Protein AF-A0A3C1ISU9-F1 (afdb_monomer)

Radius of gyration: 25.36 Å; Cα contacts (8 Å, |Δi|>4): 177; chains: 1; bounding box: 68×29×82 Å

Foldseek 3Di:
DPPPVVVVVVVVVVVVVVVVCCCVPPVPVVVVVLVVLVVLLLVLLVVLLVLLQQLCCQQLVGSPHDLVSSLVSQLVFFQQCQRDPRPDPDPDRGRGVLSVVVVSLVVNVVSLVVSCVSPPQFFVVLVVLVVCCVPPLPVVVLSVVLVVCVVPDVCSGTSSNVSVSSNVSSVSSSCNSVVRVVRSPD

pLDDT: mean 89.07, std 8.81, range [53.88, 96.25]

Structure (mmCIF, N/CA/C/O backbone):
data_AF-A0A3C1ISU9-F1
#
_entry.id   AF-A0A3C1ISU9-F1
#
loop_
_atom_site.group_PDB
_atom_site.id
_atom_site.type_symbol
_atom_site.label_atom_id
_atom_site.label_alt_id
_atom_site.label_comp_id
_atom_site.label_asym_id
_atom_site.label_entity_id
_atom_site.label_seq_id
_atom_site.pdbx_PDB_ins_code
_atom_site.Cartn_x
_atom_site.Cartn_y
_atom_site.Cartn_z
_atom_site.occupancy
_atom_site.B_iso_or_equiv
_atom_site.auth_seq_id
_atom_site.auth_comp_id
_atom_site.auth_asym_id
_atom_site.auth_atom_id
_atom_site.pdbx_PDB_model_num
ATOM 1 N N . MET A 1 1 ? -49.479 2.281 54.770 1.00 53.88 1 MET A N 1
ATOM 2 C CA . MET A 1 1 ? -48.991 3.260 53.774 1.00 53.88 1 MET A CA 1
ATOM 3 C C . MET A 1 1 ? -47.492 3.080 53.651 1.00 53.88 1 MET A C 1
ATOM 5 O O . MET A 1 1 ? -46.812 3.191 54.662 1.00 53.88 1 MET A O 1
ATOM 9 N N . VAL A 1 2 ? -46.988 2.727 52.468 1.00 56.88 2 VAL A N 1
ATOM 10 C CA . VAL A 1 2 ? -45.537 2.689 52.224 1.00 56.88 2 VAL A CA 1
ATOM 11 C C . VAL A 1 2 ? -45.040 4.134 52.209 1.00 56.88 2 VAL A C 1
ATOM 13 O O . VAL A 1 2 ? -45.656 4.984 51.568 1.00 56.88 2 VAL A O 1
ATOM 16 N N . SER A 1 3 ? -43.983 4.419 52.970 1.00 73.25 3 SER A N 1
ATOM 17 C CA . SER A 1 3 ? -43.359 5.744 53.015 1.00 73.25 3 SER A CA 1
ATOM 18 C C . SER A 1 3 ? -42.928 6.158 51.608 1.00 73.25 3 SER A C 1
ATOM 20 O O . SER A 1 3 ? -42.267 5.384 50.915 1.00 73.25 3 SER A O 1
ATOM 22 N N . LEU A 1 4 ? -43.275 7.383 51.203 1.00 72.38 4 LEU A N 1
ATOM 23 C CA . LEU A 1 4 ? -42.887 7.954 49.910 1.00 72.38 4 LEU A CA 1
ATOM 24 C C . LEU A 1 4 ? -41.365 7.859 49.684 1.00 72.38 4 LEU A C 1
ATOM 26 O O . LEU A 1 4 ? -40.927 7.615 48.565 1.00 72.38 4 LEU A O 1
ATOM 30 N N . GLY A 1 5 ? -40.570 7.974 50.756 1.00 73.38 5 GLY A N 1
ATOM 31 C CA . GLY A 1 5 ? -39.109 7.856 50.709 1.00 73.38 5 GLY A CA 1
ATOM 32 C C . GLY A 1 5 ? -38.624 6.483 50.238 1.00 73.38 5 GLY A C 1
ATOM 33 O O . GLY A 1 5 ? -37.737 6.412 49.403 1.00 73.38 5 GLY A O 1
ATOM 34 N N . ILE A 1 6 ? -39.284 5.397 50.657 1.00 79.19 6 ILE A N 1
ATOM 35 C CA . ILE A 1 6 ? -38.925 4.029 50.236 1.00 79.19 6 ILE A CA 1
ATOM 36 C C . ILE A 1 6 ? -39.160 3.846 48.730 1.00 79.19 6 ILE A C 1
ATOM 38 O O . ILE A 1 6 ? -38.396 3.164 48.051 1.00 79.19 6 ILE A O 1
ATOM 42 N N . VAL A 1 7 ? -40.211 4.475 48.196 1.00 76.44 7 VAL A N 1
ATOM 43 C CA . VAL A 1 7 ? -40.518 4.438 46.761 1.00 76.44 7 VAL A CA 1
ATOM 44 C C . VAL A 1 7 ? -39.471 5.224 45.965 1.00 76.44 7 VAL A C 1
ATOM 46 O O . VAL A 1 7 ? -38.981 4.724 44.955 1.00 76.44 7 VAL A O 1
ATOM 49 N N . PHE A 1 8 ? -39.078 6.414 46.430 1.00 80.06 8 PHE A N 1
ATOM 50 C CA . PHE A 1 8 ? -38.025 7.216 45.794 1.00 80.06 8 PHE A CA 1
ATOM 51 C C . PHE A 1 8 ? -36.651 6.536 45.832 1.00 80.06 8 PHE A C 1
ATOM 53 O O . PHE A 1 8 ? -35.941 6.546 44.821 1.00 80.06 8 PHE A O 1
ATOM 60 N N . ASP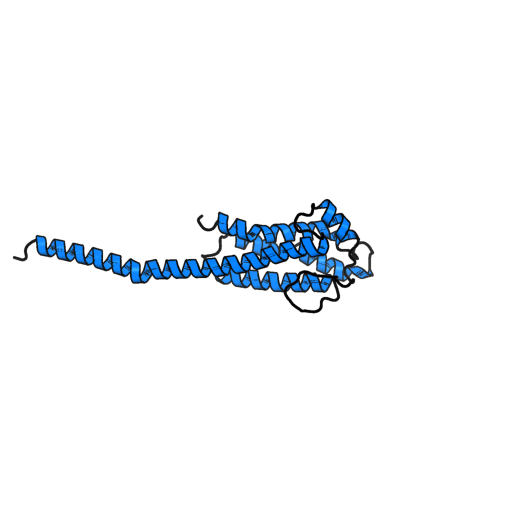 A 1 9 ? -36.298 5.896 46.946 1.00 84.00 9 ASP A N 1
ATOM 61 C CA . ASP A 1 9 ? -35.044 5.151 47.083 1.00 84.00 9 ASP A CA 1
ATOM 62 C C . ASP A 1 9 ? -35.012 3.946 46.135 1.00 84.00 9 ASP A C 1
ATOM 64 O O . ASP A 1 9 ? -34.018 3.726 45.442 1.00 84.00 9 ASP A O 1
ATOM 68 N N . ALA A 1 10 ? -36.120 3.205 46.026 1.00 85.31 10 ALA A N 1
ATOM 69 C CA . ALA A 1 10 ? -36.236 2.073 45.109 1.00 85.31 10 ALA A CA 1
ATOM 70 C C . ALA A 1 10 ? -36.127 2.498 43.633 1.00 85.31 10 ALA A C 1
ATOM 72 O O . ALA A 1 10 ? -35.422 1.852 42.854 1.00 85.31 10 ALA A O 1
ATOM 73 N N . VAL A 1 11 ? -36.773 3.605 43.245 1.00 86.25 11 VAL A N 1
ATOM 74 C CA . VAL A 1 11 ? -36.659 4.166 41.886 1.00 86.25 11 VAL A CA 1
ATOM 75 C C . VAL A 1 11 ? -35.220 4.596 41.602 1.00 86.25 11 VAL A C 1
ATOM 77 O O . VAL A 1 11 ? -34.665 4.220 40.569 1.00 86.25 11 VAL A O 1
ATOM 80 N N . SER A 1 12 ? -34.587 5.310 42.533 1.00 87.31 12 SER A N 1
ATOM 81 C CA . SER A 1 12 ? -33.202 5.777 42.391 1.00 87.31 12 SER A CA 1
ATOM 82 C C . SER A 1 12 ? -32.219 4.609 42.261 1.00 87.31 12 SER A C 1
ATOM 84 O O . SER A 1 12 ? -31.389 4.599 41.352 1.00 87.31 12 SER A O 1
ATOM 86 N N . LEU A 1 13 ? -32.361 3.574 43.095 1.00 90.94 13 LEU A N 1
ATOM 87 C CA . LEU A 1 13 ? -31.576 2.340 42.999 1.00 90.94 13 LEU A CA 1
ATOM 88 C C . LEU A 1 13 ? -31.791 1.619 41.664 1.00 90.94 13 LEU A C 1
ATOM 90 O O . LEU A 1 13 ? -30.825 1.114 41.096 1.00 90.94 13 LEU A O 1
ATOM 94 N N . SER A 1 14 ? -33.016 1.609 41.125 1.00 90.44 14 SER A N 1
ATOM 95 C CA . SER A 1 14 ? -33.294 1.004 39.814 1.00 90.44 14 SER A CA 1
ATOM 96 C C . SER A 1 14 ? -32.582 1.735 38.669 1.00 90.44 14 SER A C 1
ATOM 98 O O . SER A 1 14 ? -32.017 1.091 37.785 1.00 90.44 14 SER A O 1
ATOM 100 N N . ILE A 1 15 ? -32.528 3.072 38.719 1.00 91.62 15 ILE A N 1
ATOM 101 C CA . ILE A 1 15 ? -31.834 3.898 37.723 1.00 91.62 15 ILE A CA 1
ATOM 102 C C . ILE A 1 15 ? -30.325 3.661 37.811 1.00 91.62 15 ILE A C 1
ATOM 104 O O . ILE A 1 15 ? -29.674 3.442 36.787 1.00 91.62 15 ILE A O 1
ATOM 108 N N . ILE A 1 16 ? -29.767 3.644 39.026 1.00 91.50 16 ILE A N 1
ATOM 109 C CA . ILE A 1 16 ? -28.344 3.354 39.252 1.00 91.50 16 ILE A CA 1
ATOM 110 C C . ILE A 1 16 ? -28.006 1.950 38.739 1.00 91.50 16 ILE A C 1
ATOM 112 O O . ILE A 1 16 ? -27.055 1.794 37.975 1.00 91.50 16 ILE A O 1
ATOM 116 N N . ALA A 1 17 ? -28.810 0.939 39.080 1.00 91.62 17 ALA A N 1
ATOM 117 C CA . ALA A 1 17 ? -28.609 -0.434 38.629 1.00 91.62 17 ALA A CA 1
ATOM 118 C C . ALA A 1 17 ? -28.685 -0.555 37.099 1.00 91.62 17 ALA A C 1
ATOM 120 O O . ALA A 1 17 ? -27.806 -1.166 36.495 1.00 91.62 17 ALA A O 1
ATOM 121 N N . SER A 1 18 ? -29.671 0.082 36.457 1.00 91.00 18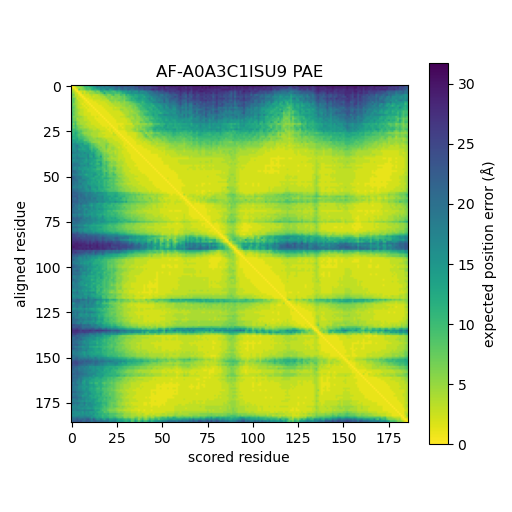 SER A N 1
ATOM 122 C CA . SER A 1 18 ? -29.789 0.124 34.993 1.00 91.00 18 SER A CA 1
ATOM 123 C C . SER A 1 18 ? -28.579 0.796 34.341 1.00 91.00 18 SER A C 1
ATOM 125 O O . SER A 1 18 ? -28.085 0.332 33.315 1.00 91.00 18 SER A O 1
ATOM 127 N N . THR A 1 19 ? -28.074 1.871 34.945 1.00 89.31 19 THR A N 1
ATOM 128 C CA . THR A 1 19 ? -26.898 2.600 34.453 1.00 89.31 19 THR A CA 1
ATOM 129 C C . THR A 1 19 ? -25.641 1.736 34.553 1.00 89.31 19 THR A C 1
ATOM 131 O O . THR A 1 19 ? -24.915 1.586 33.573 1.00 89.31 19 THR A O 1
ATOM 134 N N . VAL A 1 20 ? -25.411 1.095 35.704 1.00 89.94 20 VAL A N 1
ATOM 135 C CA . VAL A 1 20 ? -24.295 0.154 35.900 1.00 89.94 20 VAL A CA 1
ATOM 136 C C . VAL A 1 20 ? -24.395 -1.016 34.920 1.00 89.94 20 VAL A C 1
ATOM 138 O O . VAL A 1 20 ? -23.401 -1.380 34.290 1.00 89.94 20 VAL A O 1
ATOM 141 N N . PHE A 1 21 ? -25.595 -1.567 34.729 1.00 91.12 21 PHE A N 1
ATOM 142 C CA . PHE A 1 21 ? -25.824 -2.661 33.792 1.00 91.12 21 PHE A CA 1
ATOM 143 C C . PHE A 1 21 ? -25.523 -2.244 32.349 1.00 91.12 21 PHE A C 1
ATOM 145 O O . PHE A 1 21 ? -24.842 -2.983 31.641 1.00 91.12 21 PHE A O 1
ATOM 152 N N . TYR A 1 22 ? -25.935 -1.044 31.925 1.00 92.25 22 TYR A N 1
ATOM 153 C CA . TYR A 1 22 ? -25.569 -0.476 30.623 1.00 92.25 22 TYR A CA 1
ATOM 154 C C . TYR A 1 22 ? -24.046 -0.362 30.453 1.00 92.25 22 TYR A C 1
ATOM 156 O O . TYR A 1 22 ? -23.506 -0.766 29.420 1.00 92.25 22 TYR A O 1
ATOM 164 N N . PHE A 1 23 ? -23.332 0.135 31.469 1.00 90.19 23 PHE A N 1
ATOM 165 C CA . PHE A 1 23 ? -21.877 0.264 31.392 1.00 90.19 23 PHE A CA 1
ATOM 166 C C . PHE A 1 23 ? -21.181 -1.092 31.219 1.00 90.19 23 PHE A C 1
ATOM 168 O O . PHE A 1 23 ? -20.323 -1.236 30.347 1.00 90.19 23 PHE A O 1
ATOM 175 N N . ILE A 1 24 ? -21.585 -2.094 32.005 1.00 87.88 24 ILE A N 1
ATOM 176 C CA . ILE A 1 24 ? -20.982 -3.434 31.993 1.00 87.88 24 ILE A CA 1
ATOM 177 C C . ILE A 1 24 ? -21.333 -4.204 30.718 1.00 87.88 24 ILE A C 1
ATOM 179 O O . ILE A 1 24 ? -20.464 -4.845 30.132 1.00 87.88 24 ILE A O 1
ATOM 183 N N . THR A 1 25 ? -22.593 -4.158 30.285 1.00 84.62 25 THR A N 1
ATOM 184 C CA . THR A 1 25 ? -23.074 -5.018 29.191 1.00 84.62 25 THR A CA 1
ATOM 185 C C . THR A 1 25 ? -22.928 -4.394 27.811 1.00 84.62 25 THR A C 1
ATOM 187 O O . THR A 1 25 ? -22.797 -5.124 26.831 1.00 84.62 25 THR A O 1
ATOM 190 N N . ILE A 1 26 ? -22.927 -3.062 27.712 1.00 87.31 26 ILE A N 1
ATOM 191 C CA . ILE A 1 26 ? -22.935 -2.360 26.425 1.00 87.31 26 ILE A CA 1
ATOM 192 C C . ILE A 1 26 ? -21.690 -1.491 26.268 1.00 87.31 26 ILE A C 1
ATOM 194 O O . ILE A 1 26 ? -20.956 -1.666 25.296 1.00 87.31 26 ILE A O 1
ATOM 198 N N . TYR A 1 27 ? -21.432 -0.565 27.193 1.00 86.88 27 TYR A N 1
ATOM 199 C CA . TYR A 1 27 ? -20.397 0.455 26.995 1.00 86.88 27 TYR A CA 1
ATOM 200 C C . TYR A 1 27 ? -18.972 -0.121 26.990 1.00 86.88 27 TYR A C 1
ATOM 202 O O . TYR A 1 27 ? -18.264 0.023 25.992 1.00 86.88 27 TYR A O 1
ATOM 210 N N . PHE A 1 28 ? -18.547 -0.804 28.062 1.00 83.00 28 PHE A N 1
ATOM 211 C CA . PHE A 1 28 ? -17.181 -1.337 28.152 1.00 83.00 28 PHE A CA 1
ATOM 212 C C . PHE A 1 28 ? -16.865 -2.369 27.059 1.00 83.00 28 PHE A C 1
ATOM 214 O O . PHE A 1 28 ? -15.800 -2.253 26.446 1.00 83.00 28 PHE A O 1
ATOM 221 N N . PRO A 1 29 ? -17.757 -3.328 26.731 1.00 85.12 29 PRO A N 1
ATOM 222 C CA . PRO A 1 29 ? -17.507 -4.264 25.638 1.00 85.12 29 PRO A CA 1
ATOM 223 C C . PRO A 1 29 ? -17.364 -3.569 24.280 1.00 85.12 29 PRO A C 1
ATOM 225 O O . PRO A 1 29 ? -16.449 -3.898 23.526 1.00 85.12 29 PRO A O 1
ATOM 228 N N . LYS A 1 30 ? -18.211 -2.572 23.976 1.00 85.50 30 LYS A N 1
ATOM 229 C CA . LYS A 1 30 ? -18.098 -1.787 22.734 1.00 85.50 30 LYS A CA 1
ATOM 230 C C . LYS A 1 30 ? -16.788 -1.006 22.675 1.00 85.50 30 LYS A C 1
ATOM 232 O O . LYS A 1 30 ? -16.121 -1.024 21.644 1.00 85.50 30 LYS A O 1
ATOM 237 N N . GLN A 1 31 ? -16.394 -0.366 23.775 1.00 85.19 31 GLN A N 1
ATOM 238 C CA . GLN A 1 31 ? -15.142 0.385 23.845 1.00 85.19 31 GLN A CA 1
ATOM 239 C C . GLN A 1 31 ? -13.920 -0.530 23.672 1.00 85.19 31 GLN A C 1
ATOM 241 O O . GLN A 1 31 ? -12.994 -0.199 22.934 1.00 85.19 31 GLN A O 1
ATOM 246 N N . HIS A 1 32 ? -13.926 -1.701 24.313 1.00 86.19 32 HIS A N 1
ATOM 247 C CA . HIS A 1 32 ? -12.857 -2.687 24.178 1.00 86.19 32 HIS A CA 1
ATOM 248 C C . HIS A 1 32 ? -12.770 -3.244 22.751 1.00 86.19 32 HIS A C 1
ATOM 250 O O . HIS A 1 32 ? -11.675 -3.328 22.196 1.00 86.19 32 HIS A O 1
ATOM 256 N N . LYS A 1 33 ? -13.915 -3.580 22.139 1.00 87.38 33 LYS A N 1
ATOM 257 C CA . LYS A 1 33 ? -13.990 -4.016 20.739 1.00 87.38 33 LYS A CA 1
ATOM 258 C C . LYS A 1 33 ? -13.382 -2.960 19.812 1.00 87.38 33 LYS A C 1
ATOM 260 O O . LYS A 1 33 ? -12.448 -3.284 19.087 1.00 87.38 33 LYS A O 1
ATOM 265 N N . ARG A 1 34 ? -13.828 -1.702 19.911 1.00 87.06 34 ARG A N 1
ATOM 266 C CA . ARG A 1 34 ? -13.312 -0.594 19.091 1.00 87.06 34 ARG A CA 1
ATOM 267 C C . ARG A 1 34 ? -11.796 -0.441 19.233 1.00 87.06 34 ARG A C 1
ATOM 269 O O . ARG A 1 34 ? -11.094 -0.352 18.238 1.00 87.06 34 ARG A O 1
ATOM 276 N N . LYS A 1 35 ? -11.270 -0.502 20.460 1.00 88.44 35 LYS A N 1
ATOM 277 C CA . LYS A 1 35 ? -9.823 -0.405 20.706 1.00 88.44 35 LYS A CA 1
ATOM 278 C C . LYS A 1 35 ? -9.028 -1.537 20.044 1.00 88.44 35 LYS A C 1
ATOM 280 O O . LYS A 1 35 ? -7.931 -1.295 19.547 1.00 88.44 35 LYS A O 1
ATOM 285 N N . ILE A 1 36 ? -9.552 -2.764 20.048 1.00 90.62 36 ILE A N 1
ATOM 286 C CA . ILE A 1 36 ? -8.918 -3.893 19.352 1.00 90.62 36 ILE A CA 1
ATOM 287 C C . ILE A 1 36 ? -8.939 -3.672 17.838 1.00 90.62 36 ILE A C 1
ATOM 289 O O . ILE A 1 36 ? -7.917 -3.853 17.180 1.00 90.62 36 ILE A O 1
ATOM 293 N N . GLU A 1 37 ? -10.084 -3.276 17.285 1.00 92.62 37 GLU A N 1
ATOM 294 C CA . GLU A 1 37 ? -10.222 -3.016 15.849 1.00 92.62 37 GLU A CA 1
ATOM 295 C C . GLU A 1 37 ? -9.261 -1.912 15.399 1.00 92.62 37 GLU A C 1
ATOM 297 O O . GLU A 1 37 ? -8.501 -2.111 14.455 1.00 92.62 37 GLU A O 1
ATOM 302 N N . GLU A 1 38 ? -9.184 -0.810 16.150 1.00 91.94 38 GLU A N 1
ATOM 303 C CA . GLU A 1 38 ? -8.234 0.277 15.906 1.00 91.94 38 GLU A CA 1
ATOM 304 C C . GLU A 1 38 ? -6.776 -0.207 15.893 1.00 91.94 38 GLU A C 1
ATOM 306 O O . GLU A 1 38 ? -5.987 0.239 15.059 1.00 91.94 38 GLU A O 1
ATOM 311 N N . GLN A 1 39 ? -6.395 -1.128 16.785 1.00 92.88 39 GLN A N 1
ATOM 312 C CA . GLN A 1 39 ? -5.044 -1.699 16.797 1.00 92.88 39 GLN A CA 1
ATOM 313 C C . GLN A 1 39 ? -4.749 -2.510 15.532 1.00 92.88 39 GLN A C 1
ATOM 315 O O . GLN A 1 39 ? -3.665 -2.372 14.959 1.00 92.88 39 GLN A O 1
ATOM 320 N N . TYR A 1 40 ? -5.690 -3.342 15.081 1.00 94.44 40 TYR A N 1
ATOM 321 C CA . TYR A 1 40 ? -5.514 -4.123 13.857 1.00 94.44 40 TYR A CA 1
ATOM 322 C C . TYR A 1 40 ? -5.489 -3.241 12.610 1.00 94.44 40 TYR A C 1
ATOM 324 O O . TYR A 1 40 ? -4.601 -3.417 11.778 1.00 94.44 40 TYR A O 1
ATOM 332 N N . ILE A 1 41 ? -6.404 -2.274 12.501 1.00 95.12 41 ILE A N 1
ATOM 333 C CA . ILE A 1 41 ? -6.445 -1.335 11.375 1.00 95.12 41 ILE A CA 1
ATOM 334 C C . ILE A 1 41 ? -5.122 -0.574 11.283 1.00 95.12 41 ILE A C 1
ATOM 336 O O . ILE A 1 41 ? -4.474 -0.605 10.238 1.00 95.12 41 ILE A O 1
ATOM 340 N N . ARG A 1 42 ? -4.656 0.023 12.389 1.00 94.88 42 ARG A N 1
ATOM 341 C CA . ARG A 1 42 ? -3.367 0.734 12.429 1.00 94.88 42 ARG A CA 1
ATOM 342 C C . ARG A 1 42 ? -2.209 -0.156 12.001 1.00 94.88 42 ARG A C 1
ATOM 344 O O . ARG A 1 42 ? -1.368 0.282 11.226 1.00 94.88 42 ARG A O 1
ATOM 351 N N . ARG A 1 43 ? -2.172 -1.408 12.462 1.00 94.94 43 ARG A N 1
ATOM 352 C CA . ARG A 1 43 ? -1.109 -2.350 12.097 1.00 94.94 43 ARG A CA 1
ATOM 353 C C . ARG A 1 43 ? -1.080 -2.636 10.596 1.00 94.94 43 ARG A C 1
ATOM 355 O O . ARG A 1 43 ? 0.006 -2.735 10.032 1.00 94.94 43 ARG A O 1
ATOM 362 N N . TRP A 1 44 ? -2.240 -2.781 9.957 1.00 95.88 44 TRP A N 1
ATOM 363 C CA . TRP A 1 44 ? -2.318 -3.004 8.513 1.00 95.88 44 TRP A CA 1
ATOM 364 C C . TRP A 1 44 ? -2.000 -1.743 7.710 1.00 95.88 44 TRP A C 1
ATOM 366 O O . TRP A 1 44 ? -1.254 -1.832 6.741 1.00 95.88 44 TRP A O 1
ATOM 376 N N . LEU A 1 45 ? -2.451 -0.567 8.155 1.00 96.25 45 LEU A N 1
ATOM 377 C CA . LEU A 1 45 ? -2.063 0.712 7.548 1.00 96.25 45 LEU A CA 1
ATOM 378 C C . LEU A 1 45 ? -0.549 0.943 7.634 1.00 96.25 45 LEU A C 1
ATOM 380 O O . LEU A 1 45 ? 0.056 1.387 6.668 1.00 96.25 45 LEU A O 1
ATOM 384 N N . GLN A 1 46 ? 0.083 0.560 8.745 1.00 95.38 46 GLN A N 1
ATOM 385 C CA . GLN A 1 46 ? 1.542 0.583 8.882 1.00 95.38 46 GLN A CA 1
ATOM 386 C C . GLN A 1 46 ? 2.243 -0.388 7.921 1.00 95.38 46 GLN A C 1
ATOM 388 O O . GLN A 1 46 ? 3.354 -0.110 7.489 1.00 95.38 46 GLN A O 1
ATOM 393 N N . GLN A 1 47 ? 1.636 -1.532 7.569 1.00 94.19 47 GLN A N 1
ATOM 394 C CA . GLN A 1 47 ? 2.216 -2.388 6.522 1.00 94.19 47 GLN A CA 1
ATOM 395 C C . GLN A 1 47 ? 2.173 -1.700 5.152 1.00 94.19 47 GLN A C 1
ATOM 397 O O . GLN A 1 47 ? 3.148 -1.780 4.412 1.00 94.19 47 GLN A O 1
ATOM 402 N N . LEU A 1 48 ? 1.085 -0.989 4.843 1.00 95.06 48 LEU A N 1
ATOM 403 C CA . LEU A 1 48 ? 0.964 -0.210 3.608 1.00 95.06 48 LEU A CA 1
ATOM 404 C C . LEU A 1 48 ? 1.976 0.948 3.564 1.00 95.06 48 LEU A C 1
ATOM 406 O O . LEU A 1 48 ? 2.650 1.133 2.556 1.00 95.06 48 LEU A O 1
ATOM 410 N N . GLU A 1 49 ? 2.162 1.664 4.674 1.00 96.25 49 GLU A N 1
ATOM 411 C CA . GLU A 1 49 ? 3.206 2.689 4.815 1.00 96.25 49 GLU A CA 1
ATOM 412 C C . GLU A 1 49 ? 4.609 2.120 4.556 1.00 96.25 49 GLU A C 1
ATOM 414 O O . GLU A 1 49 ? 5.393 2.701 3.807 1.00 96.25 49 GLU A O 1
ATOM 419 N N . ILE A 1 50 ? 4.918 0.951 5.129 1.00 93.75 50 ILE A N 1
ATOM 420 C CA . ILE A 1 50 ? 6.191 0.256 4.903 1.00 93.75 50 ILE A CA 1
ATOM 421 C C . ILE A 1 50 ? 6.394 -0.063 3.414 1.00 93.75 50 ILE A C 1
ATOM 423 O O . ILE A 1 50 ? 7.505 0.094 2.915 1.00 93.7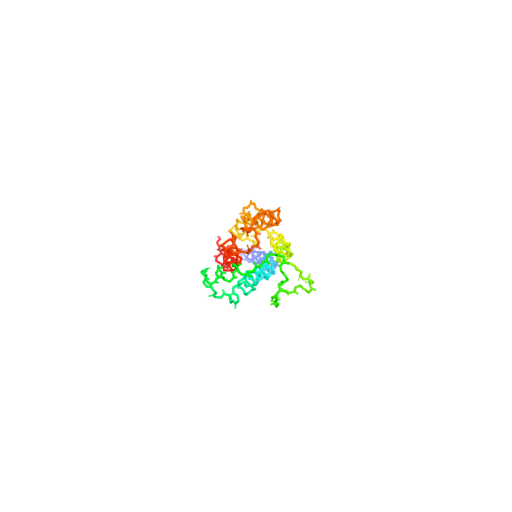5 50 ILE A O 1
ATOM 427 N N . TYR A 1 51 ? 5.347 -0.458 2.686 1.00 92.12 51 TYR A N 1
ATOM 428 C CA . TYR A 1 51 ? 5.454 -0.707 1.244 1.00 92.12 51 TYR A CA 1
ATOM 429 C C . TYR A 1 51 ? 5.749 0.570 0.460 1.00 92.12 51 TYR A C 1
ATOM 431 O O . TYR A 1 51 ? 6.593 0.549 -0.435 1.00 92.12 51 TYR A O 1
ATOM 439 N N . GLY A 1 52 ? 5.128 1.693 0.828 1.00 93.94 52 GLY A N 1
ATOM 440 C CA . GLY A 1 52 ? 5.482 2.994 0.262 1.00 93.94 52 GLY A CA 1
ATOM 441 C C . GLY A 1 52 ? 6.957 3.339 0.498 1.00 93.94 52 GLY A C 1
ATOM 442 O O . GLY A 1 52 ? 7.672 3.691 -0.442 1.00 93.94 52 GLY A O 1
ATOM 443 N N . ASN A 1 53 ? 7.451 3.125 1.721 1.00 94.88 53 ASN A N 1
ATOM 444 C CA . ASN A 1 53 ? 8.864 3.322 2.049 1.00 94.88 53 ASN A CA 1
ATOM 445 C C . ASN A 1 53 ? 9.790 2.443 1.195 1.00 94.88 53 ASN A C 1
ATOM 447 O O . ASN A 1 53 ? 10.793 2.942 0.687 1.00 94.88 53 ASN A O 1
ATOM 451 N N . TRP A 1 54 ? 9.451 1.168 0.986 1.00 92.44 54 TRP A N 1
ATOM 452 C CA . TRP A 1 54 ? 10.248 0.268 0.147 1.00 92.44 54 TRP A CA 1
ATOM 453 C C . TRP A 1 54 ? 10.289 0.700 -1.311 1.00 92.44 54 TRP A C 1
ATOM 455 O O . TRP A 1 54 ? 11.360 0.671 -1.899 1.00 92.44 54 TRP A O 1
ATOM 465 N N . ILE A 1 55 ? 9.189 1.191 -1.892 1.00 93.81 55 ILE A N 1
ATOM 466 C CA . ILE A 1 55 ? 9.224 1.734 -3.261 1.00 93.81 55 ILE A CA 1
ATOM 467 C C . ILE A 1 55 ? 10.270 2.859 -3.355 1.00 93.81 55 ILE A C 1
ATOM 469 O O . ILE A 1 55 ? 11.078 2.890 -4.287 1.00 93.81 55 ILE A O 1
ATOM 473 N N . LEU A 1 56 ? 10.278 3.784 -2.388 1.00 94.56 56 LEU A N 1
ATOM 474 C CA . LEU A 1 56 ? 11.215 4.915 -2.364 1.00 94.56 56 LEU A CA 1
ATOM 475 C C . LEU A 1 56 ? 12.657 4.484 -2.076 1.00 94.56 56 LEU A C 1
ATOM 477 O O . LEU A 1 56 ? 13.591 5.012 -2.686 1.00 94.56 56 LEU A O 1
ATOM 481 N N . GLU A 1 57 ? 12.860 3.519 -1.186 1.00 92.81 57 GLU A N 1
ATOM 482 C CA . G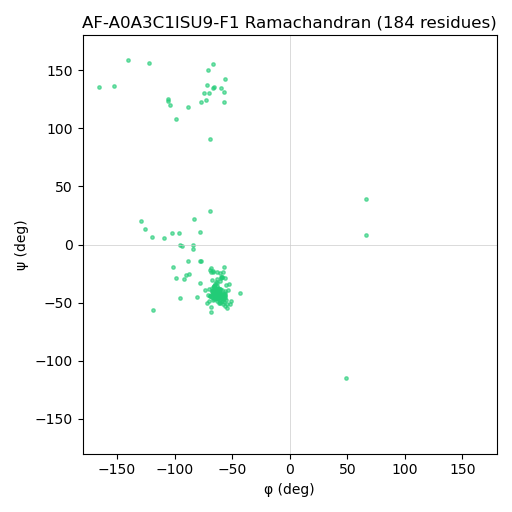LU A 1 57 ? 14.178 2.984 -0.859 1.00 92.81 57 GLU A CA 1
ATOM 483 C C . GLU A 1 57 ? 14.744 2.120 -1.993 1.00 92.81 57 GLU A C 1
ATOM 485 O O . GLU A 1 57 ? 15.848 2.381 -2.458 1.00 92.81 57 GLU A O 1
ATOM 490 N N . ASP A 1 58 ? 13.989 1.162 -2.517 1.00 91.88 58 ASP A N 1
ATOM 491 C CA . ASP A 1 58 ? 14.465 0.208 -3.522 1.00 91.88 58 ASP A CA 1
ATOM 492 C C . ASP A 1 58 ? 14.768 0.899 -4.865 1.00 91.88 58 ASP A C 1
ATOM 494 O O . ASP A 1 58 ? 15.749 0.579 -5.539 1.00 91.88 58 ASP A O 1
ATOM 498 N N . ILE A 1 59 ? 13.954 1.888 -5.260 1.00 92.62 59 ILE A N 1
ATOM 499 C CA . ILE A 1 59 ? 14.100 2.599 -6.543 1.00 92.62 59 ILE A CA 1
ATOM 500 C C . ILE A 1 59 ? 14.906 3.896 -6.366 1.00 92.62 59 ILE A C 1
ATOM 502 O O . ILE A 1 59 ? 15.813 4.202 -7.147 1.00 92.62 59 ILE A O 1
ATOM 506 N N . GLY A 1 60 ? 14.590 4.686 -5.337 1.00 90.56 60 GLY A N 1
ATOM 507 C CA . GLY A 1 60 ? 15.215 5.983 -5.051 1.00 90.56 60 GLY A CA 1
ATOM 508 C C . GLY A 1 60 ? 16.478 5.900 -4.180 1.00 90.56 60 GLY A C 1
ATOM 509 O O . GLY A 1 60 ? 17.275 6.849 -4.123 1.00 90.56 60 GLY A O 1
ATOM 510 N N . GLY A 1 61 ? 16.741 4.762 -3.537 1.00 89.00 61 GLY A N 1
ATOM 511 C CA . GLY A 1 61 ? 17.839 4.529 -2.586 1.00 89.00 61 GLY A CA 1
ATOM 512 C C . GLY A 1 61 ? 17.745 5.317 -1.283 1.00 89.00 61 GLY A C 1
ATOM 513 O O . GLY A 1 61 ? 18.745 5.389 -0.575 1.00 89.00 61 GLY A O 1
ATOM 514 N N . ASN A 1 62 ? 16.634 6.011 -1.034 1.00 88.94 62 ASN A N 1
ATOM 515 C CA . ASN A 1 62 ? 16.336 6.709 0.215 1.00 88.94 62 ASN A CA 1
ATOM 516 C C . ASN A 1 62 ? 14.838 7.060 0.233 1.00 88.94 62 ASN A C 1
ATOM 518 O O . ASN A 1 62 ? 14.331 7.572 -0.767 1.00 88.94 62 ASN A O 1
ATOM 522 N N . VAL A 1 63 ? 14.172 6.843 1.367 1.00 89.44 63 VAL A N 1
ATOM 523 C CA . VAL A 1 63 ? 12.776 7.236 1.607 1.00 89.44 63 VAL A CA 1
ATOM 524 C C . VAL A 1 63 ? 12.563 8.741 1.391 1.00 89.44 63 VAL A C 1
ATOM 526 O O . VAL A 1 63 ? 11.632 9.140 0.702 1.00 89.44 63 VAL A O 1
ATOM 529 N N . ASP A 1 64 ? 13.491 9.586 1.842 1.00 91.44 64 ASP A N 1
ATOM 530 C CA . ASP A 1 64 ? 13.403 11.051 1.733 1.00 91.44 64 ASP A CA 1
ATOM 531 C C . ASP A 1 64 ? 13.871 11.590 0.366 1.00 91.44 64 ASP A C 1
ATOM 533 O O . ASP A 1 64 ? 14.308 12.739 0.229 1.00 91.44 64 ASP A O 1
ATOM 537 N N . CYS A 1 65 ? 13.874 10.759 -0.680 1.00 89.88 65 CYS A N 1
ATOM 538 C CA . CYS A 1 65 ? 14.314 11.204 -1.996 1.00 89.88 65 CYS A CA 1
ATOM 539 C C . CYS A 1 65 ? 13.301 12.157 -2.655 1.00 89.88 65 CYS A C 1
ATOM 541 O O . CYS A 1 65 ? 12.089 11.934 -2.671 1.00 89.88 65 CYS A O 1
ATOM 543 N N . SER A 1 66 ? 13.817 13.225 -3.272 1.00 93.81 66 SER A N 1
ATOM 544 C CA . SER A 1 66 ? 13.000 14.093 -4.119 1.00 93.81 66 SER A CA 1
ATOM 545 C C . SER A 1 66 ? 12.531 13.347 -5.369 1.00 93.81 66 SER A C 1
ATOM 547 O O . SER A 1 66 ? 13.205 12.431 -5.852 1.00 93.81 66 SER A O 1
ATOM 549 N N . LEU A 1 67 ? 11.412 13.793 -5.946 1.00 93.69 67 LEU A N 1
ATOM 550 C CA . LEU A 1 67 ? 10.885 13.236 -7.192 1.00 93.69 67 LEU A CA 1
ATOM 551 C C . LEU A 1 67 ? 11.935 13.228 -8.316 1.00 93.69 67 LEU A C 1
ATOM 553 O O . LEU A 1 67 ? 12.022 12.257 -9.062 1.00 93.69 67 LEU A O 1
ATOM 557 N N . ASP A 1 68 ? 12.763 14.268 -8.431 1.00 93.69 68 ASP A N 1
ATOM 558 C CA . ASP A 1 68 ? 13.804 14.336 -9.466 1.00 93.69 68 ASP A CA 1
ATOM 559 C C . ASP A 1 68 ? 14.901 13.290 -9.255 1.00 93.69 68 ASP A C 1
ATOM 561 O O . ASP A 1 68 ? 15.331 12.639 -10.209 1.00 93.69 68 ASP A O 1
ATOM 565 N N . LYS A 1 69 ? 15.313 13.064 -8.001 1.00 93.25 69 LYS A N 1
ATOM 566 C CA . LYS A 1 69 ? 16.289 12.022 -7.658 1.00 93.25 69 LYS A CA 1
ATOM 567 C C . LYS A 1 69 ? 15.716 10.628 -7.910 1.00 93.25 69 LYS A C 1
ATOM 569 O O . LYS A 1 69 ? 16.412 9.768 -8.453 1.00 93.25 69 LYS A O 1
ATOM 574 N N . PHE A 1 70 ? 14.449 10.421 -7.556 1.00 95.38 70 PHE A N 1
ATOM 575 C CA . PHE A 1 70 ? 13.725 9.184 -7.826 1.00 95.38 70 PHE A CA 1
ATOM 576 C C . PHE A 1 70 ? 13.648 8.909 -9.334 1.00 95.38 70 PHE A C 1
ATOM 578 O O . PHE A 1 70 ? 14.071 7.849 -9.796 1.00 95.38 70 PHE A O 1
ATOM 585 N N . LYS A 1 71 ? 13.215 9.904 -10.124 1.00 94.06 71 LYS A N 1
ATOM 586 C CA . LYS A 1 71 ? 13.185 9.846 -11.594 1.00 94.06 71 LYS A CA 1
ATOM 587 C C . LYS A 1 71 ? 14.555 9.494 -12.164 1.00 94.06 71 LYS A C 1
ATOM 589 O O . LYS A 1 71 ? 14.667 8.533 -12.921 1.00 94.06 71 LYS A O 1
ATOM 594 N N . GLN A 1 72 ? 15.602 10.208 -11.757 1.00 94.25 72 GLN A N 1
ATOM 595 C CA . GLN A 1 72 ? 16.955 9.985 -12.261 1.00 94.25 72 GLN A CA 1
ATOM 596 C C . GLN A 1 72 ? 17.429 8.542 -12.043 1.00 94.25 72 GLN A C 1
ATOM 598 O O . GLN A 1 72 ? 17.984 7.939 -12.960 1.00 94.25 72 GLN A O 1
ATOM 603 N N . LYS A 1 73 ? 17.200 7.972 -10.855 1.00 92.62 73 LYS A N 1
ATOM 604 C CA . LYS A 1 73 ? 17.575 6.580 -10.578 1.00 92.62 73 LYS A CA 1
ATOM 605 C C . LYS A 1 73 ? 16.718 5.580 -11.341 1.00 92.62 73 LYS A C 1
ATOM 607 O O . LYS A 1 73 ? 17.260 4.664 -11.953 1.00 92.62 73 LYS A O 1
ATOM 612 N N . SER A 1 74 ? 15.406 5.795 -11.365 1.00 93.25 74 SER A N 1
ATOM 613 C CA . SER A 1 74 ? 14.455 4.907 -12.037 1.00 93.25 74 SER A CA 1
ATOM 614 C C . SER A 1 74 ? 14.710 4.753 -13.543 1.00 93.25 74 SER A C 1
ATOM 616 O O . SER A 1 74 ? 14.432 3.698 -14.112 1.00 93.25 74 SER A O 1
ATOM 618 N N . CYS A 1 75 ? 15.298 5.763 -14.196 1.00 92.62 75 CYS A N 1
ATOM 619 C CA . CYS A 1 75 ? 15.691 5.691 -15.605 1.00 92.62 75 CYS A CA 1
ATOM 620 C C . CYS A 1 75 ? 16.762 4.628 -15.891 1.00 92.62 75 CYS A C 1
ATOM 622 O O . CYS A 1 75 ? 16.842 4.158 -17.022 1.00 92.62 75 CYS A O 1
ATOM 624 N N . ASN A 1 76 ? 17.560 4.245 -14.891 1.00 90.75 76 ASN A N 1
ATOM 625 C CA . ASN A 1 76 ? 18.642 3.267 -15.034 1.00 90.75 76 ASN A CA 1
ATOM 626 C C . ASN A 1 76 ? 18.223 1.844 -14.639 1.00 90.75 76 ASN A C 1
ATOM 628 O O . ASN A 1 76 ? 19.042 0.929 -14.696 1.00 90.75 76 ASN A O 1
ATOM 632 N N . ILE A 1 77 ? 16.972 1.655 -14.216 1.00 93.94 77 ILE A N 1
ATOM 633 C CA . ILE A 1 77 ? 16.460 0.366 -13.762 1.00 93.94 77 ILE A CA 1
ATOM 634 C C . ILE A 1 77 ? 15.686 -0.283 -14.903 1.00 93.94 77 ILE A C 1
ATOM 636 O O . ILE A 1 77 ? 14.590 0.162 -15.245 1.00 93.94 77 ILE A O 1
ATOM 640 N N . ASP A 1 78 ? 16.259 -1.335 -15.484 1.00 95.31 78 ASP A N 1
ATOM 641 C CA . ASP A 1 78 ? 15.580 -2.163 -16.478 1.00 95.31 78 ASP A CA 1
ATOM 642 C C . ASP A 1 78 ? 14.547 -3.068 -15.792 1.00 95.31 78 ASP A C 1
ATOM 644 O O . ASP A 1 78 ? 14.860 -3.754 -14.820 1.00 95.31 78 ASP A O 1
ATOM 648 N N . LEU A 1 79 ? 13.317 -3.096 -16.298 1.00 95.19 79 LEU A N 1
ATOM 649 C CA . LEU A 1 79 ? 12.200 -3.803 -15.673 1.00 95.19 79 LEU A CA 1
ATOM 650 C C . LEU A 1 79 ? 12.355 -5.332 -15.655 1.00 95.19 79 LEU A C 1
ATOM 652 O O . LEU A 1 79 ? 11.768 -5.988 -14.795 1.00 95.19 79 LEU A O 1
ATOM 656 N N . LYS A 1 80 ? 13.155 -5.908 -16.562 1.00 95.44 80 LYS A N 1
ATOM 657 C CA . LYS A 1 80 ? 13.521 -7.335 -16.551 1.00 95.44 80 LYS A CA 1
ATOM 658 C C . LYS A 1 80 ? 14.835 -7.611 -15.823 1.00 95.44 80 LYS A C 1
ATOM 660 O O . LYS A 1 80 ? 15.243 -8.766 -15.735 1.00 95.44 80 LYS A O 1
ATOM 665 N N . SER A 1 81 ? 15.514 -6.582 -15.317 1.00 94.12 81 SER A N 1
ATOM 666 C CA . SER A 1 81 ? 16.662 -6.801 -14.443 1.00 94.12 81 SER A CA 1
ATOM 667 C C . SER A 1 81 ? 16.216 -7.320 -13.083 1.00 94.12 81 SER A C 1
ATOM 669 O O . SER A 1 81 ? 15.128 -6.997 -12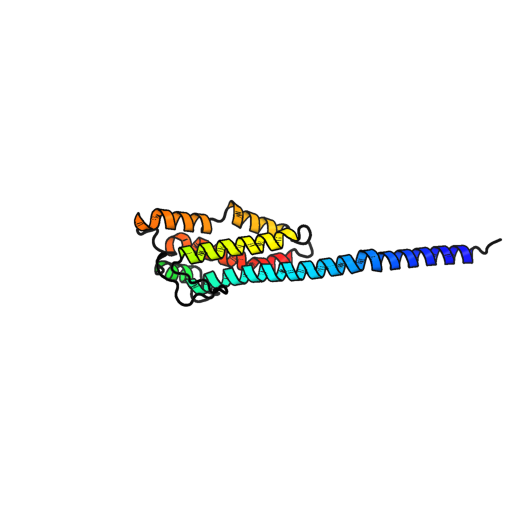.598 1.00 94.12 81 SER A O 1
ATOM 671 N N . LYS A 1 82 ? 17.094 -8.103 -12.458 1.00 91.44 82 LYS A N 1
ATOM 672 C CA . LYS A 1 82 ? 16.896 -8.581 -11.099 1.00 91.44 82 LYS A CA 1
ATOM 673 C C . LYS A 1 82 ? 17.107 -7.435 -10.104 1.00 91.44 82 LYS A C 1
ATOM 675 O O . LYS A 1 82 ? 18.196 -6.851 -10.107 1.00 91.44 82 LYS A O 1
ATOM 680 N N . PRO A 1 83 ? 16.127 -7.129 -9.238 1.00 86.75 83 PRO A N 1
ATOM 681 C CA . PRO A 1 83 ? 16.314 -6.163 -8.163 1.00 86.75 83 PRO A CA 1
ATOM 682 C C . PRO A 1 83 ? 17.446 -6.609 -7.225 1.00 86.75 83 PRO A C 1
ATOM 684 O O . PRO A 1 83 ? 17.519 -7.777 -6.838 1.00 86.75 83 PRO A O 1
ATOM 687 N N . GLN A 1 84 ? 18.348 -5.698 -6.858 1.00 78.44 84 GLN A N 1
ATOM 688 C CA . GLN A 1 84 ? 19.442 -5.986 -5.924 1.00 78.44 84 GLN A CA 1
ATOM 689 C C . GLN A 1 84 ? 19.148 -5.355 -4.567 1.00 78.44 84 GLN A C 1
ATOM 691 O O . GLN A 1 84 ? 18.943 -4.149 -4.494 1.00 78.44 84 GLN A O 1
ATOM 696 N N . GLY A 1 85 ? 19.177 -6.162 -3.502 1.00 71.19 85 GLY A N 1
ATOM 697 C CA . GLY A 1 85 ? 19.043 -5.660 -2.131 1.00 71.19 85 GLY A CA 1
ATOM 698 C C . GLY A 1 85 ? 17.671 -5.065 -1.812 1.00 71.19 85 GLY A C 1
ATOM 699 O O . GLY A 1 85 ? 17.618 -4.051 -1.133 1.00 71.19 85 GLY A O 1
ATOM 700 N N . ILE A 1 86 ? 16.593 -5.679 -2.313 1.00 76.81 86 ILE A N 1
ATOM 701 C CA . ILE A 1 86 ? 15.220 -5.234 -2.043 1.00 76.81 86 ILE A CA 1
ATOM 702 C C . ILE A 1 86 ? 14.844 -5.393 -0.571 1.00 76.81 86 ILE A C 1
ATOM 704 O O . ILE A 1 86 ? 15.067 -6.449 0.026 1.00 76.81 86 ILE A O 1
ATOM 708 N N . SER A 1 87 ? 14.204 -4.368 -0.017 1.00 64.69 87 SER A N 1
ATOM 709 C CA . SER A 1 87 ? 13.763 -4.316 1.380 1.00 64.69 87 SER A CA 1
ATOM 710 C C . SER A 1 87 ? 12.480 -5.122 1.665 1.00 64.69 87 SER A C 1
ATOM 712 O O . SER A 1 87 ? 11.923 -5.021 2.758 1.00 64.69 87 SER A O 1
ATOM 714 N N . MET A 1 88 ? 11.998 -5.956 0.732 1.00 65.75 88 MET A N 1
ATOM 715 C CA . MET A 1 88 ? 10.756 -6.714 0.919 1.00 65.75 88 MET A CA 1
ATOM 716 C C . MET A 1 88 ? 10.852 -7.784 2.019 1.00 65.75 88 MET A C 1
ATOM 718 O O . MET A 1 88 ? 11.779 -8.588 2.081 1.00 65.75 88 MET A O 1
ATOM 722 N N . ARG A 1 89 ? 9.819 -7.829 2.870 1.00 56.31 89 ARG A N 1
ATOM 723 C CA . ARG A 1 89 ? 9.678 -8.775 3.996 1.00 56.31 89 ARG A CA 1
ATOM 724 C C . ARG A 1 89 ? 9.439 -10.222 3.565 1.00 56.31 89 ARG A C 1
ATOM 726 O O . ARG A 1 89 ? 9.669 -11.142 4.350 1.00 56.31 89 ARG A O 1
ATOM 733 N N . GLU A 1 90 ? 8.948 -10.434 2.355 1.00 56.53 90 GLU A N 1
ATOM 734 C CA . GLU A 1 90 ? 8.696 -11.768 1.833 1.00 56.53 90 GLU A CA 1
ATOM 735 C C . GLU A 1 90 ? 9.947 -12.297 1.159 1.00 56.53 90 GLU A C 1
ATOM 737 O O . GLU A 1 90 ? 10.425 -11.752 0.171 1.00 56.53 90 GLU A O 1
ATOM 742 N N . LEU A 1 91 ? 10.462 -13.401 1.692 1.00 60.31 91 LEU A N 1
ATOM 743 C CA . LEU A 1 91 ? 11.608 -14.145 1.169 1.00 60.31 91 LEU A CA 1
ATOM 744 C C . LEU A 1 91 ? 11.292 -14.852 -0.165 1.00 60.31 91 LEU A C 1
ATOM 746 O O . LEU A 1 91 ? 11.843 -15.915 -0.449 1.00 60.31 91 LEU A O 1
ATOM 750 N N . THR A 1 92 ? 10.380 -14.307 -0.966 1.00 69.06 92 THR A N 1
ATOM 751 C CA . THR A 1 92 ? 10.112 -14.794 -2.312 1.00 69.06 92 THR A CA 1
ATOM 752 C C . THR A 1 92 ? 11.239 -14.285 -3.205 1.00 69.06 92 THR A C 1
ATOM 754 O O . THR A 1 92 ? 11.475 -13.076 -3.253 1.00 69.06 92 THR A O 1
ATOM 757 N N . PRO A 1 93 ? 11.977 -15.167 -3.897 1.00 76.94 93 PRO A N 1
ATOM 758 C CA . PRO A 1 93 ? 12.959 -14.728 -4.874 1.00 76.94 93 PRO A CA 1
ATOM 759 C C . PRO A 1 93 ? 12.266 -13.865 -5.931 1.00 76.94 93 PRO A C 1
ATOM 761 O O . PRO A 1 93 ? 11.309 -14.316 -6.552 1.00 76.94 93 PRO A O 1
ATOM 764 N N . ILE A 1 94 ? 12.740 -12.632 -6.101 1.00 87.81 94 ILE A N 1
ATOM 765 C CA . ILE A 1 94 ? 12.262 -11.718 -7.139 1.00 87.81 94 ILE A CA 1
ATOM 766 C C . ILE A 1 94 ? 13.316 -11.682 -8.236 1.00 87.81 94 ILE A C 1
ATOM 768 O O . ILE A 1 94 ? 14.469 -11.319 -7.980 1.00 87.81 94 ILE A O 1
ATOM 772 N N . ASP A 1 95 ? 12.929 -12.070 -9.446 1.00 89.56 95 ASP A N 1
ATOM 773 C CA . ASP A 1 95 ? 13.830 -12.134 -10.594 1.00 89.56 95 ASP A CA 1
ATOM 774 C C . ASP A 1 95 ? 13.659 -10.942 -11.539 1.00 89.56 95 ASP A C 1
ATOM 776 O O . ASP A 1 95 ? 14.587 -10.625 -12.285 1.00 89.56 95 ASP A O 1
ATOM 780 N N . THR A 1 96 ? 12.529 -10.227 -11.467 1.00 94.19 96 THR A N 1
ATOM 781 C CA . THR A 1 96 ? 12.278 -9.011 -12.259 1.00 94.19 96 THR A CA 1
ATOM 782 C C . THR A 1 96 ? 11.555 -7.922 -11.467 1.00 94.19 96 THR A C 1
ATOM 784 O O . THR A 1 96 ? 10.852 -8.191 -10.495 1.00 94.19 96 THR A O 1
ATOM 787 N N . TRP A 1 97 ? 11.653 -6.668 -11.911 1.00 94.12 97 TRP A N 1
ATOM 788 C CA . TRP A 1 97 ? 10.852 -5.583 -11.331 1.00 94.12 97 TRP A CA 1
ATOM 789 C C . TRP A 1 97 ? 9.357 -5.712 -11.645 1.00 94.12 97 TRP A C 1
ATOM 791 O O . TRP A 1 97 ? 8.537 -5.160 -10.920 1.00 94.12 97 TRP A O 1
ATOM 801 N N . PHE A 1 98 ? 8.968 -6.459 -12.681 1.00 95.06 98 PHE A N 1
ATOM 802 C CA . PHE A 1 98 ? 7.557 -6.799 -12.883 1.00 95.06 98 PHE A CA 1
ATOM 803 C C . PHE A 1 98 ? 7.027 -7.680 -11.749 1.00 95.06 98 PHE A C 1
ATOM 805 O O . PHE A 1 98 ? 5.991 -7.360 -11.174 1.00 95.06 98 PHE A O 1
ATOM 812 N N . GLU A 1 99 ? 7.778 -8.713 -11.362 1.00 92.94 99 GLU A N 1
ATOM 813 C CA . GLU A 1 99 ? 7.443 -9.556 -10.206 1.00 92.94 99 GLU A CA 1
ATOM 814 C C . GLU A 1 99 ? 7.461 -8.771 -8.891 1.00 92.94 99 GLU A C 1
ATOM 816 O O . GLU A 1 99 ? 6.631 -9.014 -8.019 1.00 92.94 99 GLU A O 1
ATOM 821 N N . TYR A 1 100 ? 8.374 -7.802 -8.756 1.00 92.88 100 TYR A N 1
ATOM 822 C CA . TYR A 1 100 ? 8.371 -6.863 -7.631 1.00 92.88 100 TYR A CA 1
ATOM 823 C C . TYR A 1 100 ? 7.017 -6.156 -7.506 1.00 92.88 100 TYR A C 1
ATOM 825 O O . TYR A 1 100 ? 6.382 -6.212 -6.455 1.00 92.88 100 TYR A O 1
ATOM 833 N N . PHE A 1 101 ? 6.547 -5.526 -8.584 1.00 93.25 101 PHE A N 1
ATOM 834 C CA . PHE A 1 101 ? 5.280 -4.803 -8.557 1.00 93.25 101 PHE A CA 1
ATOM 835 C C . PHE A 1 101 ? 4.079 -5.740 -8.381 1.00 93.25 101 PHE A C 1
ATOM 837 O O . PHE A 1 101 ? 3.185 -5.419 -7.606 1.00 93.25 101 PHE A O 1
ATOM 844 N N . ASP A 1 102 ? 4.066 -6.912 -9.021 1.00 92.12 102 ASP A N 1
ATOM 845 C CA . ASP A 1 102 ? 2.975 -7.881 -8.858 1.00 92.12 102 ASP A CA 1
ATOM 846 C C . ASP A 1 102 ? 2.836 -8.370 -7.410 1.00 92.12 102 ASP A C 1
ATOM 848 O O . ASP A 1 102 ? 1.720 -8.409 -6.882 1.00 92.12 102 ASP A O 1
ATOM 852 N N . ASN A 1 103 ? 3.954 -8.678 -6.742 1.00 90.44 103 ASN A N 1
ATOM 853 C CA . ASN A 1 103 ? 3.944 -9.030 -5.321 1.00 90.44 103 ASN A CA 1
ATOM 854 C C . ASN A 1 103 ? 3.454 -7.860 -4.464 1.00 90.44 103 ASN A C 1
ATOM 856 O O . ASN A 1 103 ? 2.576 -8.043 -3.621 1.00 90.44 103 ASN A O 1
ATOM 860 N N . LEU A 1 104 ? 3.956 -6.648 -4.715 1.00 91.19 104 LEU A N 1
ATOM 861 C CA . LEU A 1 104 ? 3.528 -5.455 -3.987 1.00 91.19 104 LEU A CA 1
ATOM 862 C C . LEU A 1 104 ? 2.010 -5.245 -4.096 1.00 91.19 104 LEU A C 1
ATOM 864 O O . LEU A 1 104 ? 1.334 -5.131 -3.074 1.00 91.19 104 LEU A O 1
ATOM 868 N N . PHE A 1 105 ? 1.452 -5.288 -5.310 1.00 91.88 105 PHE A N 1
ATOM 869 C CA . PHE A 1 105 ? 0.013 -5.118 -5.533 1.00 91.88 105 PHE A CA 1
ATOM 870 C C . PHE A 1 105 ? -0.826 -6.237 -4.914 1.00 91.88 105 PHE A C 1
ATOM 872 O O . PHE A 1 105 ? -1.958 -5.997 -4.487 1.00 91.88 105 PHE A O 1
ATOM 879 N N . HIS A 1 106 ? -0.309 -7.468 -4.888 1.00 91.12 106 HIS A N 1
ATOM 880 C CA . HIS A 1 106 ? -1.001 -8.595 -4.273 1.00 91.12 106 HIS A CA 1
ATOM 881 C C . HIS A 1 106 ? -1.218 -8.357 -2.776 1.00 91.12 106 HIS A C 1
ATOM 883 O O . HIS A 1 106 ? -2.344 -8.453 -2.282 1.00 91.12 106 HIS A O 1
ATOM 889 N N . TRP A 1 107 ? -0.159 -7.992 -2.061 1.00 90.19 107 TRP A N 1
ATOM 890 C CA . TRP A 1 107 ? -0.230 -7.799 -0.618 1.00 90.19 107 TRP A CA 1
ATOM 891 C C . TRP A 1 107 ? -0.868 -6.488 -0.205 1.00 90.19 107 TRP A C 1
ATOM 893 O O . TRP A 1 107 ? -1.582 -6.457 0.797 1.00 90.19 107 TRP A O 1
ATOM 903 N N . GLU A 1 108 ? -0.688 -5.437 -1.002 1.00 92.50 108 GLU A N 1
ATOM 904 C CA . GLU A 1 108 ? -1.462 -4.209 -0.864 1.00 92.50 108 GLU A CA 1
ATOM 905 C C . GLU A 1 108 ? -2.965 -4.531 -0.856 1.00 92.50 108 GLU A C 1
ATOM 907 O O . GLU A 1 108 ? -3.662 -4.196 0.105 1.00 92.50 108 GLU A O 1
ATOM 912 N N . SER A 1 109 ? -3.443 -5.305 -1.842 1.00 92.69 109 SER A N 1
ATOM 913 C CA . SER A 1 109 ? -4.842 -5.750 -1.901 1.00 92.69 109 SER A CA 1
ATOM 914 C C . SER A 1 109 ? -5.251 -6.542 -0.657 1.00 92.69 109 SER A C 1
ATOM 916 O O . SER A 1 109 ? -6.318 -6.290 -0.096 1.00 92.69 109 SER A O 1
ATOM 918 N N . ILE A 1 110 ? -4.404 -7.462 -0.182 1.00 92.69 110 ILE A N 1
ATOM 919 C CA . ILE A 1 110 ? -4.683 -8.251 1.027 1.00 92.69 110 ILE A CA 1
ATOM 920 C C . ILE A 1 110 ? -4.853 -7.343 2.246 1.00 92.69 110 ILE A C 1
ATOM 922 O O . ILE A 1 110 ? -5.829 -7.492 2.983 1.00 92.69 110 ILE A O 1
ATOM 926 N N . TYR A 1 111 ? -3.938 -6.403 2.490 1.00 94.12 111 TYR A N 1
ATOM 927 C CA . TYR A 1 111 ? -4.033 -5.524 3.658 1.00 94.12 111 TYR A CA 1
ATOM 928 C C . TYR A 1 111 ? -5.232 -4.588 3.576 1.00 94.12 111 TYR A C 1
ATOM 930 O O . TYR A 1 111 ? -5.943 -4.431 4.571 1.00 94.12 111 TYR A O 1
ATOM 938 N N . MET A 1 112 ? -5.517 -4.040 2.394 1.00 94.75 112 MET A N 1
ATOM 939 C CA . MET A 1 112 ? -6.724 -3.250 2.164 1.00 94.75 112 MET A CA 1
ATOM 940 C C . MET A 1 112 ? -7.985 -4.064 2.476 1.00 94.75 112 MET A C 1
ATOM 942 O O . MET A 1 112 ? -8.863 -3.591 3.194 1.00 94.75 112 MET A O 1
ATOM 946 N N . GLU A 1 113 ? -8.071 -5.312 2.012 1.00 94.44 113 GLU A N 1
ATOM 947 C CA . GLU A 1 113 ? -9.191 -6.206 2.319 1.00 94.44 113 GLU A CA 1
ATOM 948 C C . GLU A 1 113 ? -9.313 -6.512 3.815 1.00 94.44 113 GLU A C 1
ATOM 950 O O . GLU A 1 113 ? -10.428 -6.572 4.334 1.00 94.44 113 GLU A O 1
ATOM 955 N N . GLN A 1 114 ? -8.200 -6.691 4.536 1.00 94.62 114 GLN A N 1
ATOM 956 C CA . GLN A 1 114 ? -8.249 -6.885 5.989 1.00 94.62 114 GLN A CA 1
ATOM 957 C C . GLN A 1 114 ? -8.759 -5.644 6.722 1.00 94.62 114 GLN A C 1
ATOM 959 O O . GLN A 1 114 ? -9.469 -5.788 7.714 1.00 94.62 114 GLN A O 1
ATOM 964 N N . ILE A 1 115 ? -8.424 -4.444 6.247 1.00 95.00 115 ILE A N 1
ATOM 965 C CA . ILE A 1 115 ? -8.892 -3.186 6.839 1.00 95.00 115 ILE A CA 1
ATOM 966 C C . ILE A 1 115 ? -10.389 -3.001 6.579 1.00 95.00 115 ILE A C 1
ATOM 968 O O . ILE A 1 115 ? -11.141 -2.770 7.520 1.00 95.00 115 ILE A O 1
ATOM 972 N N . VAL A 1 116 ? -10.846 -3.182 5.335 1.00 93.50 116 VAL A N 1
ATOM 973 C CA . VAL A 1 116 ? -12.256 -2.975 4.943 1.00 93.50 116 VAL A CA 1
ATOM 974 C C . VAL A 1 116 ? -13.226 -3.862 5.736 1.00 93.50 116 VAL A C 1
ATOM 976 O O . VAL A 1 116 ? -14.360 -3.460 5.986 1.00 93.50 116 VAL A O 1
ATOM 979 N N . LYS A 1 117 ? -12.788 -5.036 6.213 1.00 92.62 117 LYS A N 1
ATOM 980 C CA . LYS A 1 117 ? -13.599 -5.914 7.083 1.00 92.62 117 LYS A CA 1
ATOM 981 C C . LYS A 1 117 ? -14.065 -5.247 8.378 1.00 92.62 117 LYS A C 1
ATOM 983 O O . LYS A 1 117 ? -15.052 -5.703 8.952 1.00 92.62 117 LYS A O 1
ATOM 988 N N . TYR A 1 118 ? -13.374 -4.207 8.842 1.00 89.94 118 TYR A N 1
ATOM 989 C CA . TYR A 1 118 ? -13.734 -3.485 10.060 1.00 89.94 118 TYR A CA 1
ATOM 990 C C . TYR A 1 118 ? -14.802 -2.399 9.847 1.00 89.94 118 TYR A C 1
ATOM 992 O O . TYR A 1 118 ? -15.222 -1.791 10.828 1.00 89.94 118 TYR A O 1
ATOM 1000 N N . GLY A 1 119 ? -15.286 -2.197 8.613 1.00 85.62 119 GLY A N 1
ATOM 1001 C CA . GLY A 1 119 ? -16.490 -1.416 8.304 1.00 85.62 119 GLY A CA 1
ATOM 1002 C C . GLY A 1 119 ? -16.525 -0.047 8.984 1.00 85.62 119 GLY A C 1
ATOM 1003 O O . GLY A 1 119 ? -15.667 0.788 8.722 1.00 85.62 119 GLY A O 1
ATOM 1004 N N . ASP A 1 120 ? -17.492 0.143 9.886 1.00 84.00 120 ASP A N 1
ATOM 1005 C CA . ASP A 1 120 ? -17.756 1.394 10.617 1.00 84.00 120 ASP A CA 1
ATOM 1006 C C . ASP A 1 120 ? -16.560 1.920 11.435 1.00 84.00 120 ASP A C 1
ATOM 1008 O O . ASP A 1 120 ? -16.527 3.091 11.802 1.00 84.00 120 ASP A O 1
ATOM 1012 N N . SER A 1 121 ? -15.580 1.066 11.743 1.00 87.38 121 SER A N 1
ATOM 1013 C CA . SER A 1 121 ? -14.358 1.458 12.458 1.00 87.38 121 SER A CA 1
ATOM 1014 C C . SER A 1 121 ? -13.285 2.044 11.527 1.00 87.38 121 SER A C 1
ATOM 1016 O O . SER A 1 121 ? -12.231 2.466 12.003 1.00 87.38 121 SER A O 1
ATOM 1018 N N . VAL A 1 122 ? -13.524 2.068 10.211 1.00 91.44 122 VAL A N 1
ATOM 1019 C CA . VAL A 1 122 ? -12.620 2.639 9.205 1.00 91.44 122 VAL A CA 1
ATOM 1020 C C . VAL A 1 122 ? -13.187 3.970 8.697 1.00 91.44 122 VAL A C 1
ATOM 1022 O O . VAL A 1 122 ? -14.295 3.985 8.161 1.00 91.44 122 VAL A O 1
ATOM 1025 N N . PRO A 1 123 ? -12.434 5.080 8.795 1.00 92.75 123 PRO A N 1
ATOM 1026 C CA . PRO A 1 123 ? -12.836 6.358 8.221 1.00 92.75 123 PRO A CA 1
ATOM 1027 C C . PRO A 1 123 ? -13.113 6.268 6.719 1.00 92.75 123 PRO A C 1
ATOM 1029 O O . PRO A 1 123 ? -12.398 5.587 5.975 1.00 92.75 123 PRO A O 1
ATOM 1032 N N . SER A 1 124 ? -14.127 6.998 6.259 1.00 91.94 124 SER A N 1
ATOM 1033 C CA . SER A 1 124 ? -14.571 6.974 4.861 1.00 91.94 124 SER A CA 1
ATOM 1034 C C . SER A 1 124 ? -13.477 7.409 3.879 1.00 91.94 124 SER A C 1
ATOM 1036 O O . SER A 1 124 ? -13.376 6.887 2.773 1.00 91.94 124 SER A O 1
ATOM 1038 N N . GLU A 1 125 ? -12.596 8.301 4.315 1.00 93.50 125 GLU A N 1
ATO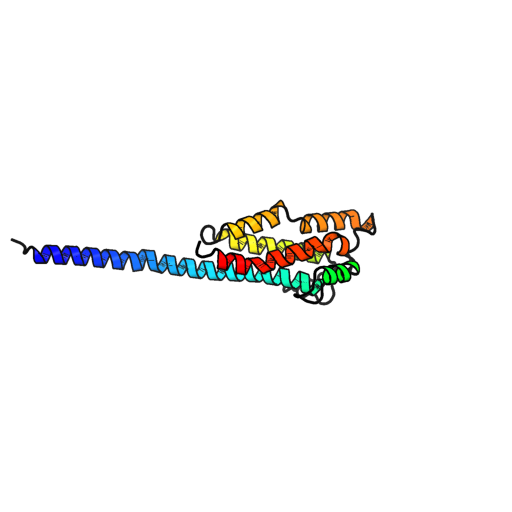M 1039 C CA . GLU A 1 125 ? -11.469 8.852 3.576 1.00 93.50 125 GLU A CA 1
ATOM 1040 C C . GLU A 1 125 ? -10.455 7.763 3.212 1.00 93.50 125 GLU A C 1
ATOM 1042 O O . GLU A 1 125 ? -9.950 7.738 2.092 1.00 93.50 125 GLU A O 1
ATOM 1047 N N . ILE A 1 126 ? -10.217 6.811 4.121 1.00 94.00 126 ILE A N 1
ATOM 1048 C CA . ILE A 1 126 ? -9.360 5.647 3.856 1.00 94.00 126 ILE A CA 1
ATOM 1049 C C . ILE A 1 126 ? -9.996 4.760 2.783 1.00 94.00 126 ILE A C 1
ATOM 1051 O O . ILE A 1 126 ? -9.309 4.295 1.875 1.00 94.00 126 ILE A O 1
ATOM 1055 N N . LEU A 1 127 ? -11.314 4.554 2.852 1.00 92.56 127 LEU A N 1
ATOM 1056 C CA . LEU A 1 127 ? -12.041 3.758 1.861 1.00 92.56 127 LEU A CA 1
ATOM 1057 C C . LEU A 1 127 ? -12.010 4.417 0.475 1.00 92.56 127 LEU A C 1
ATOM 1059 O O . LEU A 1 127 ? -11.868 3.722 -0.528 1.00 92.56 127 LEU A O 1
ATOM 1063 N N . VAL A 1 128 ? -12.087 5.749 0.414 1.00 91.69 128 VAL A N 1
ATOM 1064 C CA . VAL A 1 128 ? -11.959 6.510 -0.837 1.00 91.69 128 VAL A CA 1
ATOM 1065 C C . VAL A 1 128 ? -10.571 6.336 -1.453 1.00 91.69 128 VAL A C 1
ATOM 1067 O O . VAL A 1 128 ? -10.481 6.093 -2.657 1.00 91.69 128 VAL A O 1
ATOM 1070 N N . GLU A 1 129 ? -9.494 6.416 -0.666 1.00 91.81 129 GLU A N 1
ATOM 1071 C CA . GLU A 1 129 ? -8.144 6.126 -1.175 1.00 91.81 129 GLU A CA 1
ATOM 1072 C C . GLU A 1 129 ? -8.031 4.682 -1.674 1.00 91.81 129 GLU A C 1
ATOM 1074 O O . GLU A 1 129 ? -7.494 4.432 -2.752 1.00 91.81 129 GLU A O 1
ATOM 1079 N N . PHE A 1 130 ? -8.629 3.726 -0.965 1.00 93.25 130 PHE A N 1
ATOM 1080 C CA . PHE A 1 130 ? -8.617 2.334 -1.403 1.00 93.25 130 PHE A CA 1
ATOM 1081 C C . PHE A 1 130 ? -9.360 2.099 -2.718 1.00 93.25 130 PHE A C 1
ATOM 1083 O O . PHE A 1 130 ? -8.908 1.307 -3.546 1.00 93.25 130 PHE A O 1
ATOM 1090 N N . GLU A 1 131 ? -10.473 2.790 -2.947 1.00 89.00 131 GLU A N 1
ATOM 1091 C CA . GLU A 1 131 ? -11.164 2.739 -4.236 1.00 89.00 131 GLU A CA 1
ATOM 1092 C C . GLU A 1 131 ? -10.324 3.358 -5.358 1.00 89.00 131 GLU A C 1
ATOM 1094 O O . GLU A 1 131 ? -10.300 2.817 -6.466 1.00 89.00 131 GLU A O 1
ATOM 1099 N N . LYS A 1 132 ? -9.561 4.425 -5.080 1.00 87.62 132 LYS A N 1
ATOM 1100 C CA . LYS A 1 132 ? -8.606 4.975 -6.055 1.00 87.62 132 LYS A CA 1
ATOM 1101 C C . LYS A 1 132 ? -7.544 3.947 -6.430 1.00 87.62 132 LYS A C 1
ATOM 1103 O O . LYS A 1 132 ? -7.293 3.780 -7.619 1.00 87.62 132 LYS A O 1
ATOM 1108 N N . TYR A 1 133 ? -6.997 3.207 -5.467 1.00 88.12 133 TYR A N 1
ATOM 1109 C CA . TYR A 1 133 ? -6.015 2.154 -5.751 1.00 88.12 133 TYR A CA 1
ATOM 1110 C C . TYR A 1 133 ? -6.621 0.957 -6.508 1.00 88.12 133 TYR A C 1
ATOM 1112 O O . TYR A 1 133 ? -5.965 0.306 -7.314 1.00 88.12 133 TYR A O 1
ATOM 1120 N N . LYS A 1 134 ? -7.906 0.646 -6.311 1.00 82.62 134 LYS A N 1
ATOM 1121 C CA . LYS A 1 134 ? -8.551 -0.469 -7.027 1.00 82.62 134 LYS A CA 1
ATOM 1122 C C . LYS A 1 134 ? -8.976 -0.116 -8.449 1.00 82.62 134 LYS A C 1
ATOM 1124 O O . LYS A 1 134 ? -8.793 -0.925 -9.357 1.00 82.62 134 LYS A O 1
ATOM 1129 N N . GLN A 1 135 ? -9.592 1.049 -8.635 1.00 66.25 135 GLN A N 1
ATOM 1130 C CA . GLN A 1 135 ? -10.241 1.426 -9.896 1.00 66.25 135 GLN A CA 1
ATOM 1131 C C . GLN A 1 135 ? -9.368 2.321 -10.778 1.00 66.25 135 GLN A C 1
ATOM 1133 O O . GLN A 1 135 ? -9.491 2.287 -12.002 1.00 66.25 135 GLN A O 1
ATOM 1138 N N . PHE A 1 136 ? -8.491 3.118 -10.167 1.00 63.28 136 PHE A N 1
ATOM 1139 C CA . PHE A 1 136 ? -7.728 4.174 -10.831 1.00 63.28 136 PHE A CA 1
ATOM 1140 C C . PHE A 1 136 ? -6.229 4.096 -10.541 1.00 63.28 136 PHE A C 1
ATOM 1142 O O . PHE A 1 136 ? -5.532 5.099 -10.721 1.00 63.28 136 PHE A O 1
ATOM 1149 N N . ASP A 1 137 ? -5.717 2.937 -10.111 1.00 74.00 137 ASP A N 1
ATOM 1150 C CA . ASP A 1 137 ? -4.281 2.780 -9.916 1.00 74.00 137 ASP A CA 1
ATOM 1151 C C . ASP A 1 137 ? -3.552 2.778 -11.260 1.00 74.00 137 ASP A C 1
ATOM 1153 O O . ASP A 1 137 ? -3.342 1.767 -11.942 1.00 74.00 137 ASP A O 1
ATOM 1157 N N . ASN A 1 138 ? -3.165 3.993 -11.629 1.00 85.94 138 ASN A N 1
ATOM 1158 C CA . ASN A 1 138 ? -2.389 4.294 -12.808 1.00 85.94 138 ASN A CA 1
ATOM 1159 C C . ASN A 1 138 ? -1.044 3.558 -12.781 1.00 85.94 138 ASN A C 1
ATOM 1161 O O . ASN A 1 138 ? -0.531 3.246 -13.855 1.00 85.94 138 ASN A O 1
ATOM 1165 N N . LEU A 1 139 ? -0.480 3.251 -11.603 1.00 93.62 139 LEU A N 1
ATOM 1166 C CA . LEU A 1 139 ? 0.777 2.518 -11.496 1.00 93.62 139 LEU A C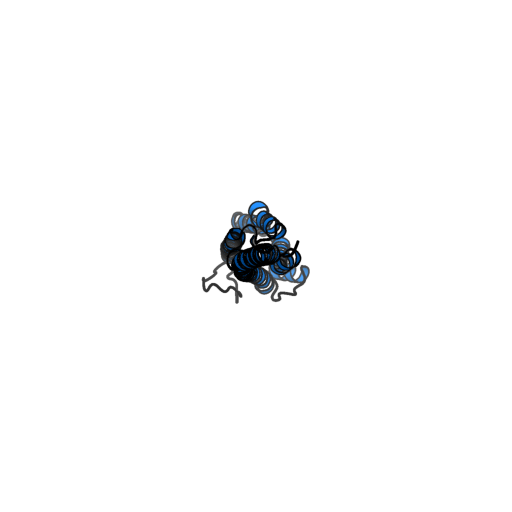A 1
ATOM 1167 C C . LEU A 1 139 ? 0.598 1.074 -11.960 1.00 93.62 139 LEU A C 1
ATOM 1169 O O . LEU A 1 139 ? 1.304 0.658 -12.877 1.00 93.62 139 LEU A O 1
ATOM 1173 N N . LYS A 1 140 ? -0.364 0.324 -11.412 1.00 92.69 140 LYS A N 1
ATOM 1174 C CA . LYS A 1 140 ? -0.634 -1.058 -11.839 1.00 92.69 140 LYS A CA 1
ATOM 1175 C C . LYS A 1 140 ? -0.952 -1.160 -13.331 1.00 92.69 140 LYS A C 1
ATOM 1177 O O . LYS A 1 140 ? -0.403 -2.013 -14.032 1.00 92.69 140 LYS A O 1
ATOM 1182 N N . ILE A 1 141 ? -1.767 -0.241 -13.857 1.00 92.81 141 ILE A N 1
ATOM 1183 C CA . ILE A 1 141 ? -2.065 -0.165 -15.299 1.00 92.81 141 ILE A CA 1
ATOM 1184 C C . ILE A 1 141 ? -0.794 0.114 -16.113 1.00 92.81 141 ILE A C 1
ATOM 1186 O O . ILE A 1 141 ? -0.567 -0.521 -17.153 1.00 92.81 141 ILE A O 1
ATOM 1190 N N . ALA A 1 142 ? 0.044 1.049 -15.660 1.00 94.19 142 ALA A N 1
ATOM 1191 C CA . ALA A 1 142 ? 1.302 1.366 -16.319 1.00 94.19 142 ALA A CA 1
ATOM 1192 C C . ALA A 1 142 ? 2.249 0.163 -16.304 1.00 94.19 142 ALA A C 1
ATOM 1194 O O . ALA A 1 142 ? 2.727 -0.222 -17.365 1.00 94.19 142 ALA A O 1
ATOM 1195 N N . VAL A 1 143 ? 2.450 -0.498 -15.164 1.00 95.25 143 VAL A N 1
ATOM 1196 C CA . VAL A 1 143 ? 3.309 -1.686 -15.041 1.00 95.25 143 VAL A CA 1
ATOM 1197 C C . VAL A 1 143 ? 2.875 -2.783 -16.019 1.00 95.25 143 VAL A C 1
ATOM 1199 O O . VAL A 1 143 ? 3.704 -3.280 -16.785 1.00 95.25 143 VAL A O 1
ATOM 1202 N N . TYR A 1 144 ? 1.578 -3.103 -16.096 1.00 94.31 144 TYR A N 1
ATOM 1203 C CA . TYR A 1 144 ? 1.080 -4.094 -17.059 1.00 94.31 144 TYR A CA 1
ATOM 1204 C C . TYR A 1 144 ? 1.238 -3.662 -18.514 1.00 94.31 144 TYR A C 1
ATOM 1206 O O . TYR A 1 144 ? 1.571 -4.478 -19.380 1.00 94.31 144 TYR A O 1
ATOM 1214 N N . THR A 1 145 ? 1.043 -2.375 -18.798 1.00 95.00 145 THR A N 1
ATOM 1215 C CA . THR A 1 145 ? 1.293 -1.819 -20.131 1.00 95.00 145 THR A CA 1
ATOM 1216 C C . THR A 1 145 ? 2.769 -1.964 -20.497 1.00 95.00 145 THR A C 1
ATOM 1218 O O . THR A 1 145 ? 3.091 -2.449 -21.581 1.00 95.00 145 THR A O 1
ATOM 1221 N N . TYR A 1 146 ? 3.676 -1.621 -19.587 1.00 96.00 146 TYR A N 1
ATOM 1222 C CA . TYR A 1 146 ? 5.112 -1.711 -19.813 1.00 96.00 146 TYR A CA 1
ATOM 1223 C C . TYR A 1 146 ? 5.544 -3.162 -20.018 1.00 96.00 146 TYR A C 1
ATOM 1225 O O . TYR A 1 146 ? 6.257 -3.432 -20.978 1.00 96.00 146 TYR A O 1
ATOM 1233 N N . ASN A 1 147 ? 5.025 -4.112 -19.234 1.00 96.06 147 ASN A N 1
ATOM 1234 C CA . ASN A 1 147 ? 5.289 -5.539 -19.438 1.00 96.06 147 ASN A CA 1
ATOM 1235 C C . ASN A 1 147 ? 4.867 -5.995 -20.849 1.00 96.06 147 ASN A C 1
ATOM 1237 O O . ASN A 1 147 ? 5.645 -6.592 -21.594 1.00 96.06 147 ASN A O 1
ATOM 1241 N N . ARG A 1 148 ? 3.658 -5.612 -21.282 1.00 95.94 148 ARG A N 1
ATOM 1242 C CA . ARG A 1 148 ? 3.117 -5.969 -22.605 1.00 95.94 148 ARG A CA 1
ATOM 1243 C C . ARG A 1 148 ? 3.923 -5.400 -23.779 1.00 95.94 148 ARG A C 1
ATOM 1245 O O . ARG A 1 148 ? 3.951 -6.011 -24.853 1.00 95.94 148 ARG A O 1
ATOM 1252 N N . TYR A 1 149 ? 4.514 -4.218 -23.618 1.00 95.81 149 TYR A N 1
ATOM 1253 C CA . TYR A 1 149 ? 5.2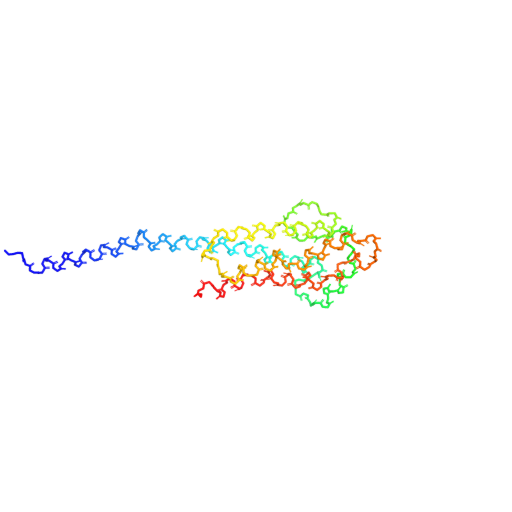21 -3.504 -24.688 1.00 95.81 149 TYR A CA 1
ATOM 1254 C C . TYR A 1 149 ? 6.745 -3.463 -24.515 1.00 95.81 149 TYR A C 1
ATOM 1256 O O . TYR A 1 149 ? 7.420 -2.869 -25.355 1.00 95.81 149 TYR A O 1
ATOM 1264 N N . TYR A 1 150 ? 7.288 -4.149 -23.508 1.00 95.38 150 TYR A N 1
ATOM 1265 C CA . TYR A 1 150 ? 8.710 -4.142 -23.156 1.00 95.38 150 TYR A CA 1
ATOM 1266 C C . TYR A 1 150 ? 9.632 -4.430 -24.358 1.00 95.38 150 TYR A C 1
ATOM 1268 O O . TYR A 1 150 ? 10.567 -3.680 -24.637 1.00 95.38 150 TYR A O 1
ATOM 1276 N N . GLU A 1 151 ? 9.337 -5.484 -25.128 1.00 93.44 151 GLU A N 1
ATOM 1277 C CA . GLU A 1 151 ? 10.145 -5.873 -26.300 1.00 93.44 151 GLU A CA 1
ATOM 1278 C C . GLU A 1 151 ? 9.905 -4.988 -27.531 1.00 93.44 151 GLU A C 1
ATOM 1280 O O . GLU A 1 151 ? 10.659 -5.034 -28.500 1.00 93.44 151 GLU A O 1
ATOM 1285 N N . LYS A 1 152 ? 8.836 -4.187 -27.523 1.00 92.44 152 LYS A N 1
ATOM 1286 C CA . LYS A 1 152 ? 8.365 -3.458 -28.707 1.00 92.44 152 LYS A CA 1
ATOM 1287 C C . LYS A 1 152 ? 8.956 -2.058 -28.815 1.00 92.44 152 LYS A C 1
ATOM 1289 O O . LYS A 1 152 ? 9.084 -1.550 -29.924 1.00 92.44 152 LYS A O 1
ATOM 1294 N N . ASN A 1 153 ? 9.276 -1.414 -27.694 1.00 90.19 153 ASN A N 1
ATOM 1295 C CA . ASN A 1 153 ? 9.831 -0.062 -27.693 1.00 90.19 153 ASN A CA 1
ATOM 1296 C C . ASN A 1 153 ? 10.707 0.167 -26.453 1.00 90.19 153 ASN A C 1
ATOM 1298 O O . ASN A 1 153 ? 10.322 -0.179 -25.338 1.00 90.19 153 ASN A O 1
ATOM 1302 N N . ILE A 1 154 ? 11.868 0.797 -26.657 1.00 88.44 154 ILE A N 1
ATOM 1303 C CA . ILE A 1 154 ? 12.828 1.142 -25.601 1.00 88.44 154 ILE A CA 1
ATOM 1304 C C . ILE A 1 154 ? 12.216 1.995 -24.480 1.00 88.44 154 ILE A C 1
ATOM 1306 O O . ILE A 1 154 ? 12.629 1.872 -23.332 1.00 88.44 154 ILE A O 1
ATOM 1310 N N . LEU A 1 155 ? 11.191 2.797 -24.788 1.00 88.25 155 LEU A N 1
ATOM 1311 C CA . LEU A 1 155 ? 10.467 3.613 -23.809 1.00 88.25 155 LEU A CA 1
ATOM 1312 C C . LEU A 1 155 ? 9.792 2.781 -22.706 1.00 88.25 155 LEU A C 1
ATOM 1314 O O . LEU A 1 155 ? 9.576 3.300 -21.617 1.00 88.25 155 LEU A O 1
ATOM 1318 N N . TYR A 1 156 ? 9.488 1.503 -22.962 1.00 91.88 156 TYR A N 1
ATOM 1319 C CA . TYR A 1 156 ? 8.834 0.608 -22.000 1.00 91.88 156 TYR A CA 1
ATOM 1320 C C . TYR A 1 156 ? 9.805 -0.277 -21.215 1.00 91.88 156 TYR A C 1
ATOM 1322 O O . TYR A 1 156 ? 9.371 -1.214 -20.547 1.00 91.88 156 TYR A O 1
ATOM 1330 N N . ARG A 1 157 ? 11.115 -0.031 -21.312 1.00 93.62 157 ARG A N 1
ATOM 1331 C CA . ARG A 1 157 ? 12.114 -0.903 -20.682 1.00 93.62 157 ARG A CA 1
ATOM 1332 C C . ARG A 1 157 ? 12.438 -0.544 -19.248 1.00 93.62 157 ARG A C 1
ATOM 1334 O O . ARG A 1 157 ? 12.864 -1.424 -18.511 1.00 93.62 157 ARG A O 1
ATOM 1341 N N . THR A 1 158 ? 12.257 0.711 -18.850 1.00 95.81 158 THR A N 1
ATOM 1342 C CA . THR A 1 158 ? 12.713 1.187 -17.541 1.00 95.81 158 THR A CA 1
ATOM 1343 C C . THR A 1 158 ? 11.581 1.751 -16.701 1.00 95.81 158 THR A C 1
ATOM 1345 O O . THR A 1 158 ? 10.568 2.218 -17.227 1.00 95.81 158 THR A O 1
ATOM 1348 N N . ILE A 1 159 ? 11.770 1.743 -15.377 1.00 94.94 159 ILE A N 1
ATOM 1349 C CA . ILE A 1 159 ? 10.825 2.353 -14.424 1.00 94.94 159 ILE A CA 1
ATOM 1350 C C . ILE A 1 159 ? 10.660 3.852 -14.710 1.00 94.94 159 ILE A C 1
ATOM 1352 O O . ILE A 1 159 ? 9.587 4.410 -14.483 1.00 94.94 159 ILE A O 1
ATOM 1356 N N . GLY A 1 160 ? 11.691 4.503 -15.261 1.00 93.25 160 GLY A N 1
ATOM 1357 C CA . GLY A 1 160 ? 11.700 5.931 -15.593 1.00 93.25 160 GLY A CA 1
ATOM 1358 C C . GLY A 1 160 ? 10.414 6.429 -16.252 1.00 93.25 160 GLY A C 1
ATOM 1359 O O . GLY A 1 160 ? 9.888 7.471 -15.852 1.00 93.25 160 GLY A O 1
ATOM 1360 N N . GLY A 1 161 ? 9.852 5.649 -17.177 1.00 90.12 161 GLY A N 1
ATOM 1361 C CA . GLY A 1 161 ? 8.650 6.016 -17.923 1.00 90.12 161 GLY A CA 1
ATOM 1362 C C . GLY A 1 161 ? 7.356 6.115 -17.095 1.00 90.12 161 GLY A C 1
ATOM 1363 O O . GLY A 1 161 ? 6.446 6.854 -17.472 1.00 90.12 161 GLY A O 1
ATOM 1364 N N . PHE A 1 162 ? 7.278 5.451 -15.937 1.00 94.62 162 PHE A N 1
ATOM 1365 C CA . PHE A 1 162 ? 6.152 5.554 -14.995 1.00 94.62 162 PHE A CA 1
ATOM 1366 C C . PHE A 1 162 ? 6.582 5.935 -13.570 1.00 94.62 162 PHE A C 1
ATOM 1368 O O . PHE A 1 162 ? 5.793 5.874 -12.634 1.00 94.62 162 PHE A O 1
ATOM 1375 N N . SER A 1 163 ? 7.819 6.394 -13.399 1.00 94.44 163 SER A N 1
ATOM 1376 C CA . SER A 1 163 ? 8.421 6.718 -12.101 1.00 94.44 163 SER A CA 1
ATOM 1377 C C . SER A 1 163 ? 7.625 7.722 -11.266 1.00 94.44 163 SER A C 1
ATOM 1379 O O . SER A 1 163 ? 7.551 7.589 -10.051 1.00 94.44 163 SER A O 1
ATOM 1381 N N . HIS A 1 164 ? 6.974 8.698 -11.903 1.00 94.62 164 HIS A N 1
ATOM 1382 C CA . HIS A 1 164 ? 6.084 9.628 -11.210 1.00 94.62 164 HIS A CA 1
ATOM 1383 C C . HIS A 1 164 ? 4.886 8.922 -10.559 1.00 94.62 164 HIS A C 1
ATOM 1385 O O . HIS A 1 164 ? 4.524 9.280 -9.448 1.00 94.62 164 HIS A O 1
ATOM 1391 N N . LEU A 1 165 ? 4.319 7.898 -11.208 1.00 95.06 165 LEU A N 1
ATOM 1392 C CA . LEU A 1 165 ? 3.223 7.101 -10.654 1.00 95.06 165 LEU A CA 1
ATOM 1393 C C . LEU A 1 165 ? 3.710 6.274 -9.470 1.00 95.06 165 LEU A C 1
ATOM 1395 O O . LEU A 1 165 ? 3.051 6.260 -8.440 1.00 95.06 165 LEU A O 1
ATOM 1399 N N . ALA A 1 166 ? 4.890 5.656 -9.587 1.00 95.00 166 ALA A N 1
ATOM 1400 C CA . ALA A 1 166 ? 5.492 4.893 -8.494 1.00 95.00 166 ALA A CA 1
ATOM 1401 C C . ALA A 1 166 ? 5.768 5.780 -7.272 1.00 95.00 166 ALA A C 1
ATOM 1403 O O . ALA A 1 166 ? 5.426 5.417 -6.151 1.00 95.00 166 ALA A O 1
ATOM 1404 N N . TRP A 1 167 ? 6.323 6.973 -7.494 1.00 95.94 167 TRP A N 1
ATOM 1405 C CA . TRP A 1 167 ? 6.581 7.940 -6.432 1.00 95.94 167 TRP A CA 1
ATOM 1406 C C . TRP A 1 167 ? 5.281 8.443 -5.790 1.00 95.94 167 TRP A C 1
ATOM 1408 O O . TRP A 1 167 ? 5.169 8.466 -4.569 1.00 95.94 167 TRP A O 1
ATOM 1418 N N . THR A 1 168 ? 4.276 8.810 -6.592 1.00 94.56 168 THR A N 1
ATOM 1419 C CA . THR A 1 168 ? 2.981 9.273 -6.071 1.00 94.56 168 THR A CA 1
ATOM 1420 C C . THR A 1 168 ? 2.268 8.184 -5.273 1.00 94.56 168 THR A C 1
ATOM 1422 O O . THR A 1 168 ? 1.766 8.482 -4.193 1.00 94.56 168 THR A O 1
ATOM 1425 N N . HIS A 1 169 ? 2.267 6.943 -5.764 1.00 95.06 169 HIS A N 1
ATOM 1426 C CA . HIS A 1 169 ? 1.682 5.796 -5.064 1.00 95.06 169 HIS A CA 1
ATOM 1427 C C . HIS A 1 169 ? 2.387 5.514 -3.735 1.00 95.06 169 HIS A C 1
ATOM 1429 O O . HIS A 1 169 ? 1.749 5.296 -2.713 1.00 95.06 169 HIS A O 1
ATOM 1435 N N . ALA A 1 170 ? 3.719 5.593 -3.712 1.00 95.25 170 ALA A N 1
ATOM 1436 C CA . ALA A 1 170 ? 4.477 5.410 -2.481 1.00 95.25 170 ALA A CA 1
ATOM 1437 C C . ALA A 1 170 ? 4.077 6.421 -1.396 1.00 95.25 170 ALA A C 1
ATOM 1439 O O . ALA A 1 170 ? 3.771 6.038 -0.267 1.00 95.25 170 ALA A O 1
ATOM 1440 N N . HIS A 1 171 ? 4.012 7.707 -1.752 1.00 95.50 171 HIS A N 1
ATOM 1441 C CA . HIS A 1 171 ? 3.601 8.761 -0.819 1.00 95.50 171 HIS A CA 1
ATOM 1442 C C . HIS A 1 171 ? 2.139 8.633 -0.393 1.00 95.50 171 HIS A C 1
ATOM 1444 O O . HIS A 1 171 ? 1.819 8.879 0.771 1.00 95.50 171 HIS A O 1
ATOM 1450 N N . SER A 1 172 ? 1.247 8.219 -1.297 1.00 94.62 172 SER A N 1
ATOM 1451 C CA . SER A 1 172 ? -0.156 8.007 -0.940 1.00 94.62 172 SER A CA 1
ATOM 1452 C C . SER A 1 172 ? -0.298 6.881 0.087 1.00 94.62 172 SER A C 1
ATOM 1454 O O . SER A 1 172 ? -0.969 7.079 1.100 1.00 94.62 172 SER A O 1
ATOM 1456 N N . LEU A 1 173 ? 0.410 5.758 -0.085 1.00 95.38 173 LEU A N 1
ATOM 1457 C CA . LEU A 1 173 ? 0.463 4.679 0.908 1.00 95.38 173 LEU A CA 1
ATOM 1458 C C . LEU A 1 173 ? 1.031 5.148 2.258 1.00 95.38 173 LEU A C 1
ATOM 1460 O O . LEU A 1 173 ? 0.455 4.847 3.304 1.00 95.38 173 LEU A O 1
ATOM 1464 N N . MET A 1 174 ? 2.121 5.921 2.245 1.00 95.75 174 MET A N 1
ATOM 1465 C CA . MET A 1 174 ? 2.758 6.444 3.462 1.00 95.75 174 MET A CA 1
ATOM 1466 C C . MET A 1 174 ? 1.854 7.387 4.261 1.00 95.75 174 MET A C 1
ATOM 1468 O O . MET A 1 174 ? 1.949 7.444 5.481 1.00 95.75 174 MET A O 1
ATOM 1472 N N . SER A 1 175 ? 0.948 8.103 3.595 1.00 95.50 175 SER A N 1
ATOM 1473 C CA . SER A 1 175 ? 0.021 9.034 4.254 1.00 95.50 175 SER A CA 1
ATOM 1474 C C . SER A 1 175 ? -1.177 8.365 4.942 1.00 95.50 175 SER A C 1
ATOM 1476 O O . SER A 1 175 ? -1.860 8.999 5.750 1.00 95.50 175 SER A O 1
ATOM 1478 N N . LEU A 1 176 ? -1.448 7.084 4.661 1.00 95.62 176 LEU A N 1
ATOM 1479 C CA . LEU A 1 176 ? -2.631 6.380 5.164 1.00 95.62 176 LEU A CA 1
ATOM 1480 C C . LEU A 1 176 ? -2.730 6.323 6.704 1.00 95.62 176 LEU A C 1
ATOM 1482 O O . LEU A 1 176 ? -3.830 6.531 7.225 1.00 95.62 176 LEU A O 1
ATOM 1486 N N . PRO A 1 177 ? -1.650 6.066 7.473 1.00 95.31 177 PRO A N 1
ATOM 1487 C CA . PRO A 1 177 ? -1.725 6.064 8.933 1.00 95.31 177 PRO A CA 1
ATOM 1488 C C . PRO A 1 177 ? -2.097 7.433 9.509 1.00 95.31 177 PRO A C 1
ATOM 1490 O O . PRO A 1 177 ? -2.907 7.511 10.435 1.00 95.31 177 PRO A O 1
ATOM 1493 N N . GLU A 1 178 ? -1.539 8.512 8.956 1.00 94.00 178 GLU A N 1
ATOM 1494 C CA . GLU A 1 178 ? -1.864 9.878 9.375 1.00 94.00 178 GLU A CA 1
ATOM 1495 C C . GLU A 1 178 ? -3.307 10.238 9.023 1.00 94.00 178 GLU A C 1
ATOM 1497 O O . GLU A 1 178 ? -4.032 10.767 9.868 1.00 94.00 178 GLU A O 1
ATOM 1502 N N . LEU A 1 179 ? -3.751 9.885 7.812 1.00 93.75 179 LEU A N 1
ATOM 1503 C CA . LEU A 1 179 ? -5.128 10.084 7.366 1.00 93.75 179 LEU A CA 1
ATOM 1504 C C . LEU A 1 179 ? -6.119 9.365 8.292 1.00 93.75 179 LEU A C 1
ATOM 1506 O O . LEU A 1 179 ? -7.120 9.947 8.704 1.00 93.75 179 LEU A O 1
ATOM 1510 N N . TYR A 1 180 ? -5.801 8.135 8.697 1.00 93.56 180 TYR A N 1
ATOM 1511 C CA . TYR A 1 180 ? -6.610 7.380 9.648 1.00 93.56 180 TYR A CA 1
ATOM 1512 C C . TYR A 1 180 ? -6.685 8.062 11.016 1.00 93.56 180 TYR A C 1
ATOM 1514 O O . TYR A 1 180 ? -7.766 8.176 11.581 1.00 93.56 180 TYR A O 1
ATOM 1522 N N . ILE A 1 181 ? -5.556 8.534 11.558 1.00 90.94 181 ILE A N 1
ATOM 1523 C CA . ILE A 1 181 ? -5.528 9.226 12.858 1.00 90.94 181 ILE A CA 1
ATOM 1524 C C . ILE A 1 181 ? -6.344 10.518 12.805 1.00 90.94 181 ILE A C 1
ATOM 1526 O O . ILE A 1 181 ? -7.071 10.812 13.754 1.00 90.94 181 ILE A O 1
ATOM 1530 N N . LYS A 1 182 ? -6.225 11.269 11.707 1.00 91.81 182 LYS A N 1
ATOM 1531 C CA . LYS A 1 182 ? -6.917 12.541 11.507 1.00 91.81 182 LYS A CA 1
ATOM 1532 C C . LYS A 1 182 ? -8.437 12.378 11.533 1.00 91.81 182 LYS A C 1
ATOM 1534 O O . LYS A 1 182 ? -9.098 13.188 12.166 1.00 91.81 182 LYS A O 1
ATOM 1539 N N . HIS A 1 183 ? -8.952 11.325 10.902 1.00 89.44 183 HIS A N 1
ATOM 1540 C CA . HIS A 1 183 ? -10.389 11.094 10.733 1.00 89.44 183 HIS A CA 1
ATOM 1541 C C . HIS A 1 183 ? -10.971 10.048 11.701 1.00 89.44 183 HIS A C 1
ATOM 1543 O O . HIS A 1 183 ? -12.110 9.625 11.556 1.00 89.44 183 HIS A O 1
ATOM 1549 N N . LEU A 1 184 ? -10.214 9.610 12.715 1.00 79.81 184 LEU A N 1
ATOM 1550 C CA . LEU A 1 184 ? -10.680 8.608 13.688 1.00 79.81 184 LEU A CA 1
ATOM 1551 C C . LEU A 1 184 ? -11.796 9.125 14.618 1.00 79.81 184 LEU A C 1
ATOM 1553 O O . LEU A 1 184 ? -12.524 8.329 15.222 1.00 79.81 184 LEU A O 1
ATOM 1557 N N . TYR A 1 185 ? -11.875 10.446 14.789 1.00 70.81 185 TYR A N 1
ATOM 1558 C CA . TYR A 1 185 ? -12.771 11.119 15.734 1.00 70.81 185 TYR A CA 1
ATOM 1559 C C . TYR A 1 185 ? -13.769 12.071 15.062 1.00 70.81 185 TYR A C 1
ATOM 1561 O O . TYR A 1 185 ? -14.473 12.778 15.786 1.00 70.81 185 TYR A O 1
ATOM 1569 N N . ASP A 1 186 ? -13.805 12.088 13.728 1.00 59.00 186 ASP A N 1
ATOM 1570 C CA . ASP A 1 186 ? -14.836 12.784 12.951 1.00 59.00 186 ASP A CA 1
ATOM 1571 C C . ASP A 1 186 ? -16.135 11.957 12.933 1.00 59.00 186 ASP A C 1
ATOM 1573 O O . ASP A 1 186 ? -17.224 12.572 13.017 1.00 59.00 186 ASP A O 1
#

Sequence (186 aa):
MVSLGIVFDAVSLSIIASTVFYFITIYFPKQHKRKIEEQYIRRWLQQLEIYGNWILEDIGGNVDCSLDKFKQKSCNIDLKSKPQGISMRELTPIDTWFEYFDNLFHWESIYMEQIVKYGDSVPSEILVEFEKYKQFDNLKIAVYTYNRYYEKNILYRTIGGFSHLAWTHAHSLMSLPELYIKHLYD

Mean predicted aligned error: 7.23 Å

Secondary structure (DSSP, 8-state):
---HHHHHHHHHHHHHHHHHHHIIIIIHHHHHHHHHHHHHHHHHHHHHHHHHHHHHHHHHSSTT--HHHHHHHHTT-BTTSPPSS---SS-----SHHHHHHHHHHHHHHHHHHHHTTGGGS-HHHHHHHHHHHH--HHHHHHHHHHHHTTT-GGGSBGGGGHHHHHHHHHHHHHHHHHHHHTTT-

Solvent-accessible surface area (backbone atoms only — not comparable to full-atom values): 10101 Å² total; per-residue (Å²): 131,83,58,68,64,62,55,52,51,51,53,51,51,50,54,52,50,52,49,54,48,44,41,66,72,48,48,52,53,51,53,54,51,51,55,53,51,52,51,54,41,52,55,38,33,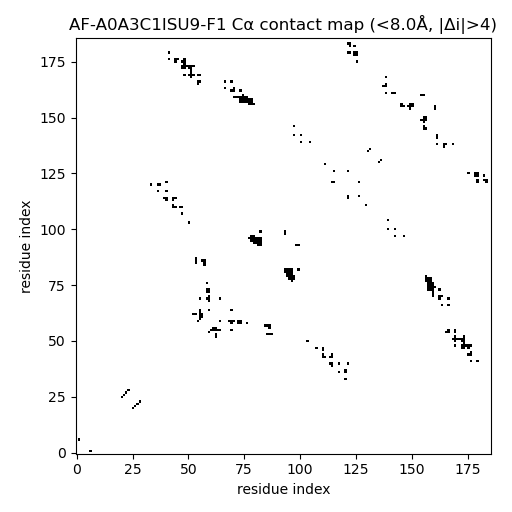50,51,42,22,50,51,14,41,36,53,29,29,65,50,37,71,34,64,90,49,51,71,66,55,28,36,62,44,19,54,74,38,49,37,77,42,58,69,78,87,63,80,66,88,64,91,64,89,57,62,22,45,58,53,48,51,52,52,49,54,52,51,51,51,50,42,52,54,62,41,59,74,54,48,94,80,48,46,67,68,61,54,54,53,50,48,40,58,72,77,61,37,61,44,63,56,45,53,53,49,27,65,77,36,32,93,77,38,79,73,34,33,28,44,33,74,50,29,68,43,51,53,52,50,18,53,55,32,47,44,43,51,57,54,48,64,70,43,70,82,113

Nearest PDB structures (foldseek):
  6n2d-assembly1_a  TM=3.100E-01  e=2.129E+00  Bacillus sp. PS3
  3zcj-assembly5_E  TM=2.529E-01  e=6.039E+00  Helicobacter pylori 26695
  6zbd-assembly1_D  TM=2.711E-01  e=6.703E+00  Plasmodium falciparum